Protein AF-A0A1M6CBG8-F1 (afdb_monomer_lite)

Organism: NCBI:txid1123357

pLDDT: mean 73.64, std 12.41, range [40.62, 94.19]

Foldseek 3Di:
DVVVVLVVVQVVLLLVVLLVLLLVLLLQLVVVVLVVVVVVCVVVVDDSVVSVVVSVVCSVLSSVLSVQLSVLCVVQVVVCCQVCLVVCVVVVNPVVLVSSLVSSVVSCVVRPDPPDDPVCVPPSSSSSSVSSVVSSVVSCQLLLVLAAALPPPQPCVVVVVVLVPPVPSPPDPRVLSSLVVSLSSLVVSLVSVVVCPPPPSNVSNQVSNCVRSSHHGPCVPDDNVRSVVSSCVVCVVVVVVVVVVVVPDD

Radius of gyration: 20.9 Å; chains: 1; bounding box: 48×49×64 Å

Secondary structure (DSSP, 8-state):
-HHHHHHHHHHHHHHHHHHHHHHHHHHHHHHHHHHHHHHHHHTTT--HHHHHHHHHTTHHHHHHHHHHHHHHHHHHHHHHHHHHHHHHHHTTTHHHHHHHHHHHHHHHHHS--TTS-GGGHHHHHHHHHHHHHHHHHHHHHHTTTT---TT---TTHHHHHHHTTSTTTSSSHHHHHHHHHHHHHHHHHHHHHHHHTTSTTHHHHHHHHHHSTT-S-TTTT--HHHHHHHHHHHHHHHHHHHHHHHHT--

Structure (mmCIF, N/CA/C/O backbone):
data_AF-A0A1M6CBG8-F1
#
_entry.id   AF-A0A1M6CBG8-F1
#
loop_
_atom_site.group_PDB
_atom_site.id
_atom_site.type_symbol
_atom_site.label_atom_id
_atom_site.label_alt_id
_atom_site.label_comp_id
_atom_site.label_asym_id
_atom_site.label_entity_id
_atom_site.label_seq_id
_atom_site.pdbx_PDB_ins_code
_atom_site.Cartn_x
_atom_site.Cartn_y
_atom_site.Cartn_z
_atom_site.occupancy
_atom_site.B_iso_or_equiv
_atom_site.auth_seq_id
_atom_site.auth_comp_id
_atom_site.auth_asym_id
_atom_site.auth_atom_id
_atom_site.pdbx_PDB_model_num
ATOM 1 N N . MET A 1 1 ? 2.369 -14.779 31.822 1.00 50.66 1 MET A N 1
ATOM 2 C CA . MET A 1 1 ? 3.390 -14.762 30.745 1.00 50.66 1 MET A CA 1
ATOM 3 C C . MET A 1 1 ? 2.817 -15.078 29.351 1.00 50.66 1 MET A C 1
ATOM 5 O O . MET A 1 1 ? 3.212 -14.414 28.402 1.00 50.66 1 MET A O 1
ATOM 9 N N . GLY A 1 2 ? 1.827 -15.978 29.210 1.00 55.97 2 GLY A N 1
ATOM 10 C CA . GLY A 1 2 ? 1.275 -16.403 27.903 1.00 55.97 2 GLY A CA 1
ATOM 11 C C . GLY A 1 2 ? 0.634 -15.324 27.006 1.00 55.97 2 GLY A C 1
ATOM 12 O O . GLY A 1 2 ? 0.827 -15.355 25.796 1.00 55.97 2 GLY A O 1
ATOM 13 N N . ARG A 1 3 ? -0.042 -14.306 27.565 1.00 56.44 3 ARG A N 1
ATOM 14 C CA . ARG A 1 3 ? -0.695 -13.232 26.775 1.00 56.44 3 ARG A CA 1
ATOM 15 C C . ARG A 1 3 ? 0.264 -12.330 25.981 1.00 56.44 3 ARG A C 1
ATOM 17 O O . ARG A 1 3 ? -0.151 -11.739 24.992 1.00 56.44 3 ARG A O 1
ATOM 24 N N . ARG A 1 4 ? 1.525 -12.192 26.417 1.00 57.72 4 ARG A N 1
ATOM 25 C CA . ARG A 1 4 ? 2.536 -11.391 25.696 1.00 57.72 4 ARG A CA 1
ATOM 26 C C . ARG A 1 4 ? 3.156 -12.166 24.534 1.00 57.72 4 ARG A C 1
ATOM 28 O O . ARG A 1 4 ? 3.485 -11.565 23.518 1.00 57.72 4 ARG A O 1
ATOM 35 N N . LEU A 1 5 ? 3.277 -13.488 24.663 1.00 61.31 5 LEU A N 1
ATOM 36 C CA . LEU A 1 5 ? 3.808 -14.335 23.596 1.00 61.31 5 LEU A CA 1
ATOM 37 C C . LEU A 1 5 ? 2.830 -14.397 22.414 1.00 61.31 5 LEU A C 1
ATOM 39 O O . LEU A 1 5 ? 3.232 -14.211 21.270 1.00 61.31 5 LEU A O 1
ATOM 43 N N . SER A 1 6 ? 1.530 -14.547 22.696 1.00 64.31 6 SER A N 1
ATOM 44 C CA . SER A 1 6 ? 0.487 -14.573 21.664 1.00 64.31 6 SER A CA 1
ATOM 45 C C . SER A 1 6 ? 0.381 -13.256 20.888 1.00 64.31 6 SER A C 1
ATOM 47 O O . SER A 1 6 ? 0.157 -13.275 19.682 1.00 64.31 6 SER A O 1
ATOM 49 N N . SER A 1 7 ? 0.583 -12.105 21.544 1.00 64.50 7 SER A N 1
ATOM 50 C CA . SER A 1 7 ? 0.572 -10.804 20.860 1.00 64.50 7 SER A CA 1
ATOM 51 C C . SER A 1 7 ? 1.792 -10.594 19.961 1.00 64.50 7 SER A C 1
ATOM 53 O O . SER A 1 7 ? 1.656 -10.031 18.879 1.00 64.50 7 SER A O 1
ATOM 55 N N . VAL A 1 8 ? 2.974 -11.062 20.383 1.00 69.44 8 VAL A N 1
ATOM 56 C CA . VAL A 1 8 ? 4.204 -10.942 19.582 1.00 69.44 8 VAL A CA 1
ATOM 57 C C . VAL A 1 8 ? 4.131 -11.840 18.349 1.00 69.44 8 VAL A C 1
ATOM 59 O O . VAL A 1 8 ? 4.439 -11.388 17.251 1.00 69.44 8 VAL A O 1
ATOM 62 N N . LEU A 1 9 ? 3.647 -13.075 18.498 1.00 70.94 9 LEU A N 1
ATOM 63 C CA . LEU A 1 9 ? 3.460 -13.992 17.372 1.00 70.94 9 LEU A CA 1
ATOM 64 C C . LEU A 1 9 ? 2.420 -13.471 16.370 1.00 70.94 9 LEU A C 1
ATOM 66 O O . LEU A 1 9 ? 2.658 -13.518 15.165 1.00 70.94 9 LEU A O 1
ATOM 70 N N . ALA A 1 10 ? 1.310 -12.899 16.848 1.00 68.50 10 ALA A N 1
ATOM 71 C CA . ALA A 1 10 ? 0.318 -12.268 15.979 1.00 68.50 10 ALA A CA 1
ATOM 72 C C . ALA A 1 10 ? 0.912 -11.076 15.205 1.00 68.50 10 ALA A C 1
ATOM 74 O O . ALA A 1 10 ? 0.715 -10.971 13.994 1.00 68.50 10 ALA A O 1
ATOM 75 N N . PHE A 1 11 ? 1.698 -10.223 15.869 1.00 68.75 11 PHE A N 1
ATOM 76 C CA . PHE A 1 11 ? 2.388 -9.105 15.223 1.00 68.75 11 PHE A CA 1
ATOM 77 C C . PHE A 1 11 ? 3.378 -9.576 14.148 1.00 68.75 11 PHE A C 1
ATOM 79 O O . PHE A 1 11 ? 3.341 -9.080 13.023 1.00 68.75 11 PHE A O 1
ATOM 86 N N . LEU A 1 12 ? 4.214 -10.570 14.465 1.00 73.81 12 LEU A N 1
ATOM 87 C CA . LEU A 1 12 ? 5.176 -11.142 13.520 1.00 73.81 12 LEU A CA 1
ATOM 88 C C . LEU A 1 12 ? 4.477 -11.788 12.322 1.00 73.81 12 LEU A C 1
ATOM 90 O O . LEU A 1 12 ? 4.870 -11.542 11.186 1.00 73.81 12 LEU A O 1
ATOM 94 N N . SER A 1 13 ? 3.403 -12.548 12.551 1.00 76.81 13 SER A N 1
ATOM 95 C CA . SER A 1 13 ? 2.637 -13.167 11.463 1.00 76.81 13 SER A CA 1
ATOM 96 C C . SER A 1 13 ? 2.041 -12.124 10.511 1.00 76.81 13 SER A C 1
ATOM 98 O O . SER A 1 13 ? 2.102 -12.287 9.295 1.00 76.81 13 SER A O 1
ATOM 100 N N . LEU A 1 14 ? 1.536 -11.006 11.043 1.00 75.06 14 LEU A N 1
ATOM 101 C CA . LEU A 1 14 ? 0.977 -9.925 10.238 1.00 75.06 14 LEU A CA 1
ATOM 102 C C . LEU A 1 14 ? 2.069 -9.174 9.469 1.00 75.06 14 LEU A C 1
ATOM 104 O O . LEU A 1 14 ? 1.860 -8.826 8.309 1.00 75.06 14 LEU A O 1
ATOM 108 N N . ALA A 1 15 ? 3.242 -8.976 10.076 1.00 76.38 15 ALA A N 1
ATOM 109 C CA . ALA A 1 15 ? 4.397 -8.391 9.402 1.00 76.38 15 ALA A CA 1
ATOM 110 C C . ALA A 1 15 ? 4.877 -9.267 8.234 1.00 76.38 15 ALA A C 1
ATOM 112 O O . ALA A 1 15 ? 5.087 -8.753 7.139 1.00 76.38 15 ALA A O 1
ATOM 113 N N . VAL A 1 16 ? 4.975 -10.586 8.430 1.00 83.56 16 VAL A N 1
ATOM 114 C CA . VAL A 1 16 ? 5.350 -11.536 7.369 1.00 83.56 16 VAL A CA 1
ATOM 115 C C . VAL A 1 16 ? 4.341 -11.502 6.225 1.00 83.56 16 VAL A C 1
ATOM 117 O O . VAL A 1 16 ? 4.729 -11.355 5.068 1.00 83.56 16 VAL A O 1
ATOM 120 N N . VAL A 1 17 ? 3.043 -11.564 6.533 1.00 84.12 17 VAL A N 1
ATOM 121 C CA . VAL A 1 17 ? 1.993 -11.468 5.511 1.00 84.12 17 VAL A CA 1
ATOM 122 C C . VAL A 1 17 ? 2.084 -10.139 4.756 1.00 84.12 17 VAL A C 1
ATOM 124 O O . VAL A 1 17 ? 1.987 -10.129 3.533 1.00 84.12 17 VAL A O 1
ATOM 127 N N . GLN A 1 18 ? 2.340 -9.026 5.447 1.00 82.94 18 GLN A N 1
ATOM 128 C CA . GLN A 1 18 ? 2.511 -7.726 4.798 1.00 82.94 18 GLN A CA 1
ATOM 129 C C . GLN A 1 18 ? 3.728 -7.694 3.864 1.00 82.94 18 GLN A C 1
ATOM 131 O O . GLN A 1 18 ? 3.638 -7.122 2.779 1.00 82.94 18 GLN A O 1
ATOM 136 N N . VAL A 1 19 ? 4.848 -8.312 4.251 1.00 86.88 19 VAL A N 1
ATOM 137 C CA . VAL A 1 19 ? 6.037 -8.430 3.392 1.00 86.88 19 VAL A CA 1
ATOM 138 C C . VAL A 1 19 ? 5.713 -9.245 2.143 1.00 86.88 19 VAL A C 1
ATOM 140 O O . VAL A 1 19 ? 6.031 -8.798 1.047 1.00 86.88 19 VAL A O 1
ATOM 143 N N . ILE A 1 20 ? 5.011 -10.375 2.279 1.00 88.06 20 ILE A N 1
ATOM 144 C CA . ILE A 1 20 ? 4.590 -11.208 1.139 1.00 88.06 20 ILE A CA 1
ATOM 145 C C . ILE A 1 20 ? 3.686 -10.417 0.186 1.00 88.06 20 ILE A C 1
ATOM 147 O O . ILE A 1 20 ? 3.876 -10.462 -1.028 1.00 88.06 20 ILE A O 1
ATOM 151 N N . VAL A 1 21 ? 2.729 -9.654 0.720 1.00 89.06 21 VAL A N 1
ATOM 152 C CA . VAL A 1 21 ? 1.839 -8.804 -0.086 1.00 89.06 21 VAL A CA 1
ATOM 153 C C . VAL A 1 21 ? 2.609 -7.715 -0.812 1.00 89.06 21 VAL A C 1
ATOM 155 O O . VAL A 1 21 ? 2.399 -7.517 -2.005 1.00 89.06 21 VAL A O 1
ATOM 158 N N . ASN A 1 22 ? 3.512 -7.025 -0.117 1.00 90.00 22 ASN A N 1
ATOM 159 C CA . ASN A 1 22 ? 4.343 -5.992 -0.725 1.00 90.00 22 ASN A CA 1
ATOM 160 C C . ASN A 1 22 ? 5.260 -6.587 -1.802 1.00 90.00 22 ASN A C 1
ATOM 162 O O . ASN A 1 22 ? 5.422 -5.989 -2.860 1.00 90.00 22 ASN A O 1
ATOM 166 N N . TYR A 1 23 ? 5.815 -7.775 -1.564 1.00 90.44 23 TYR A N 1
ATOM 167 C CA . TYR A 1 23 ? 6.621 -8.493 -2.544 1.00 90.44 23 TYR A CA 1
ATOM 168 C C . TYR A 1 23 ? 5.819 -8.830 -3.799 1.00 90.44 23 TYR A C 1
ATOM 170 O O . TYR A 1 23 ? 6.204 -8.429 -4.894 1.00 90.44 23 TYR A O 1
ATOM 178 N N . ALA A 1 24 ? 4.661 -9.475 -3.646 1.00 90.81 24 ALA A N 1
ATOM 179 C CA . ALA A 1 24 ? 3.788 -9.796 -4.770 1.00 90.81 24 ALA A CA 1
ATOM 180 C C . ALA A 1 24 ? 3.331 -8.533 -5.524 1.00 90.81 24 ALA A C 1
ATOM 182 O O . ALA A 1 24 ? 3.335 -8.513 -6.753 1.00 90.81 24 ALA A O 1
ATOM 183 N N . ALA A 1 25 ? 3.000 -7.456 -4.806 1.00 92.38 25 ALA A N 1
ATOM 184 C CA . ALA A 1 25 ? 2.625 -6.179 -5.404 1.00 92.38 25 ALA A CA 1
ATOM 185 C C . ALA A 1 25 ? 3.764 -5.547 -6.212 1.00 92.38 25 ALA A C 1
ATOM 187 O O . ALA A 1 25 ? 3.522 -5.031 -7.300 1.00 92.38 25 ALA A O 1
ATOM 188 N N . LEU A 1 26 ? 5.000 -5.601 -5.704 1.00 89.62 26 LEU A N 1
ATOM 189 C CA . LEU A 1 26 ? 6.167 -5.078 -6.409 1.00 89.62 26 LEU A CA 1
ATOM 190 C C . LEU A 1 26 ? 6.482 -5.902 -7.658 1.00 89.62 26 LEU A C 1
ATOM 192 O O . LEU A 1 26 ? 6.740 -5.325 -8.710 1.00 89.62 26 LEU A O 1
ATOM 196 N N . VAL A 1 27 ? 6.413 -7.233 -7.558 1.00 88.56 27 VAL A N 1
ATOM 197 C CA . VAL A 1 27 ? 6.589 -8.132 -8.707 1.00 88.56 27 VAL A CA 1
ATOM 198 C C . VAL A 1 27 ? 5.564 -7.807 -9.792 1.00 88.56 27 VAL A C 1
ATOM 200 O O . VAL A 1 27 ? 5.949 -7.622 -10.942 1.00 88.56 27 VAL A O 1
ATOM 203 N N . LEU A 1 28 ? 4.281 -7.660 -9.441 1.00 90.31 28 LEU A N 1
ATOM 204 C CA . LEU A 1 28 ? 3.237 -7.288 -10.403 1.00 90.31 28 LEU A CA 1
ATOM 205 C C . LEU A 1 28 ? 3.438 -5.883 -10.983 1.00 90.31 28 LEU A C 1
ATOM 207 O O . LEU A 1 28 ? 3.241 -5.691 -12.183 1.00 90.31 28 LEU A O 1
ATOM 211 N N . ALA A 1 29 ? 3.852 -4.911 -10.166 1.00 88.94 29 ALA A N 1
ATOM 212 C CA . ALA A 1 29 ? 4.130 -3.552 -10.625 1.00 88.94 29 ALA A CA 1
ATOM 213 C C . ALA A 1 29 ? 5.258 -3.533 -11.663 1.00 88.94 29 ALA A C 1
ATOM 215 O O . ALA A 1 29 ? 5.089 -2.977 -12.747 1.00 88.94 29 ALA A O 1
ATOM 216 N N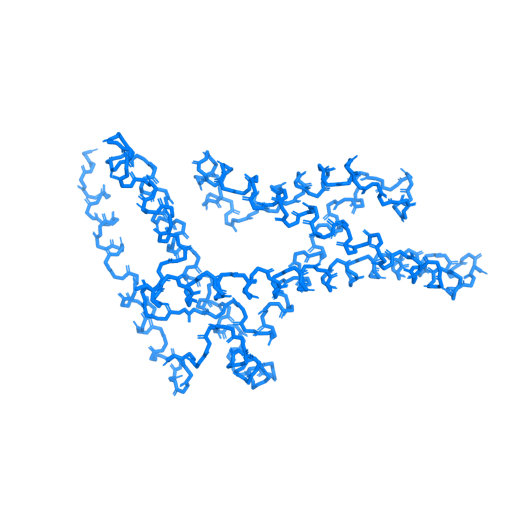 . LEU A 1 30 ? 6.377 -4.198 -11.369 1.00 83.50 30 LEU A N 1
ATOM 217 C CA . LEU A 1 30 ? 7.515 -4.284 -12.281 1.00 83.50 30 LEU A CA 1
ATOM 218 C C . LEU A 1 30 ? 7.191 -5.112 -13.520 1.00 83.50 30 LEU A C 1
ATOM 220 O O . LEU A 1 30 ? 7.524 -4.696 -14.623 1.00 83.50 30 LEU A O 1
ATOM 224 N N . PHE A 1 31 ? 6.487 -6.233 -13.367 1.00 83.50 31 PHE A N 1
ATOM 225 C CA . PHE A 1 31 ? 6.020 -7.032 -14.497 1.00 83.50 31 PHE A CA 1
ATOM 226 C C . PHE A 1 31 ? 5.126 -6.211 -15.435 1.00 83.50 31 PHE A C 1
ATOM 228 O O . PHE A 1 31 ? 5.300 -6.262 -16.647 1.00 83.50 31 PHE A O 1
ATOM 235 N N . THR A 1 32 ? 4.229 -5.388 -14.885 1.00 85.12 32 THR A N 1
ATOM 236 C CA . THR A 1 32 ? 3.381 -4.477 -15.670 1.00 85.12 32 THR A CA 1
ATOM 237 C C . THR A 1 32 ? 4.219 -3.441 -16.417 1.00 85.12 32 THR A C 1
ATOM 239 O O . THR A 1 32 ? 3.980 -3.205 -17.596 1.00 85.12 32 THR A O 1
ATOM 242 N N . ILE A 1 33 ? 5.233 -2.855 -15.775 1.00 80.81 33 ILE A N 1
ATOM 243 C CA . ILE A 1 33 ? 6.140 -1.894 -16.424 1.00 80.81 33 ILE A CA 1
ATOM 244 C C . ILE A 1 33 ? 6.938 -2.560 -17.543 1.00 80.81 33 ILE A C 1
ATOM 246 O O . ILE A 1 33 ? 7.028 -2.011 -18.638 1.00 80.81 33 ILE A O 1
ATOM 250 N N . VAL A 1 34 ? 7.474 -3.757 -17.300 1.00 77.12 34 VAL A N 1
ATOM 251 C CA . VAL A 1 34 ? 8.204 -4.530 -18.310 1.00 77.12 34 VAL A CA 1
ATOM 252 C C . VAL A 1 34 ? 7.285 -4.904 -19.470 1.00 77.12 34 VAL A C 1
ATOM 254 O O . VAL A 1 34 ? 7.700 -4.797 -20.618 1.00 77.12 34 VAL A O 1
ATOM 257 N N . LEU A 1 35 ? 6.029 -5.286 -19.219 1.00 77.00 35 LEU A N 1
ATOM 258 C CA . LEU A 1 35 ? 5.048 -5.549 -20.277 1.00 77.00 35 LEU A CA 1
ATOM 259 C C . LEU A 1 35 ? 4.715 -4.295 -21.092 1.00 77.00 35 LEU A C 1
ATOM 261 O O . LEU A 1 35 ? 4.683 -4.354 -22.317 1.00 77.00 35 LEU A O 1
ATOM 265 N N . LEU A 1 36 ? 4.510 -3.155 -20.434 1.00 77.56 36 LEU A N 1
ATOM 266 C CA . LEU A 1 36 ? 4.247 -1.887 -21.116 1.00 77.56 36 LEU A CA 1
ATOM 267 C C . LEU A 1 36 ? 5.453 -1.445 -21.962 1.00 77.56 36 LEU A C 1
ATOM 269 O O . LEU A 1 36 ? 5.283 -1.038 -23.109 1.00 77.56 36 LEU A O 1
ATOM 273 N N . GLY A 1 37 ? 6.670 -1.584 -21.431 1.00 72.25 37 GLY A N 1
ATOM 274 C CA . GLY A 1 37 ? 7.907 -1.277 -22.151 1.00 72.25 37 GLY A CA 1
ATOM 275 C C . GLY A 1 37 ? 8.205 -2.260 -23.289 1.00 72.25 37 GLY A C 1
ATOM 276 O O . GLY A 1 37 ? 8.606 -1.853 -24.375 1.00 72.25 37 GLY A O 1
ATOM 277 N N . SER A 1 38 ? 7.958 -3.555 -23.085 1.00 66.06 38 SER A N 1
ATOM 278 C CA . SER A 1 38 ? 8.149 -4.582 -24.118 1.00 66.06 38 SER A CA 1
ATOM 279 C C . SER A 1 38 ? 7.081 -4.534 -25.206 1.00 66.06 38 SER A C 1
ATOM 281 O O . SER A 1 38 ? 7.387 -4.867 -26.342 1.00 66.06 38 SER A O 1
ATOM 283 N N . GLY A 1 39 ? 5.873 -4.038 -24.921 1.00 62.06 39 GLY A N 1
ATOM 284 C CA . GLY A 1 39 ? 4.888 -3.698 -25.950 1.00 62.06 39 GLY A CA 1
ATOM 285 C C . GLY A 1 39 ? 5.411 -2.633 -26.919 1.00 62.06 39 GLY A C 1
ATOM 286 O O . GLY A 1 39 ? 5.222 -2.758 -28.126 1.00 62.06 39 GLY A O 1
ATOM 287 N N . ALA A 1 40 ? 6.153 -1.642 -26.416 1.00 60.53 40 ALA A N 1
ATOM 288 C CA . ALA A 1 40 ? 6.854 -0.676 -27.261 1.00 60.53 40 ALA A CA 1
ATOM 289 C C . ALA A 1 40 ? 8.046 -1.308 -28.012 1.00 60.53 40 ALA A C 1
ATOM 291 O O . ALA A 1 40 ? 8.285 -0.974 -29.169 1.00 60.53 40 ALA A O 1
ATOM 292 N N . ALA A 1 41 ? 8.759 -2.261 -27.400 1.00 57.97 41 ALA A N 1
ATOM 293 C CA . ALA A 1 41 ? 9.878 -2.973 -28.031 1.00 57.97 41 ALA A CA 1
ATOM 294 C C . ALA A 1 41 ? 9.452 -4.067 -29.039 1.00 57.97 41 ALA A C 1
ATOM 296 O O . ALA A 1 41 ? 10.208 -4.426 -29.939 1.00 57.97 41 ALA A O 1
ATOM 297 N N . ALA A 1 42 ? 8.230 -4.589 -28.934 1.00 57.88 42 ALA A N 1
ATOM 298 C CA . ALA A 1 42 ? 7.658 -5.520 -29.905 1.00 57.88 42 ALA A CA 1
ATOM 299 C C . ALA A 1 42 ? 7.417 -4.829 -31.258 1.00 57.88 42 ALA A C 1
ATOM 301 O O . ALA A 1 42 ? 7.560 -5.457 -32.304 1.00 57.88 42 ALA A O 1
ATOM 302 N N . ILE A 1 43 ? 7.148 -3.517 -31.243 1.00 58.84 43 ILE A N 1
ATOM 303 C CA . ILE A 1 43 ? 7.084 -2.673 -32.447 1.00 58.84 43 ILE A CA 1
ATOM 304 C C . ILE A 1 43 ? 8.468 -2.581 -33.121 1.00 58.84 43 ILE A C 1
ATOM 306 O O . ILE A 1 43 ? 8.547 -2.433 -34.337 1.00 58.84 43 ILE A O 1
ATOM 310 N N . THR A 1 44 ? 9.563 -2.728 -32.363 1.00 63.50 44 THR A N 1
ATOM 311 C CA . THR A 1 44 ? 10.951 -2.692 -32.861 1.00 63.50 44 THR A CA 1
ATOM 312 C C . THR A 1 44 ? 11.577 -4.078 -33.077 1.00 63.50 44 THR A C 1
ATOM 314 O O . THR A 1 44 ? 12.772 -4.174 -33.356 1.00 63.50 44 THR A O 1
ATOM 317 N N . GLY A 1 45 ? 10.786 -5.158 -33.004 1.00 58.28 45 GLY A N 1
ATOM 318 C CA . GLY A 1 45 ? 11.208 -6.515 -33.378 1.00 58.28 45 GLY A CA 1
ATOM 319 C C . GLY A 1 45 ? 12.040 -7.272 -32.335 1.00 58.28 45 GLY A C 1
ATOM 320 O O . GLY A 1 45 ? 12.617 -8.309 -32.661 1.00 58.28 45 GLY A O 1
ATOM 321 N N . GLN A 1 46 ? 12.113 -6.797 -31.087 1.00 59.19 46 GLN A N 1
ATOM 322 C CA . GLN A 1 46 ? 12.813 -7.512 -30.013 1.00 59.19 46 GLN A CA 1
ATOM 323 C C . GLN A 1 46 ? 11.923 -8.608 -29.387 1.00 59.19 46 GLN A C 1
ATOM 325 O O . GLN A 1 46 ? 10.749 -8.358 -29.095 1.00 59.19 46 GLN A O 1
ATOM 330 N N . PRO A 1 47 ? 12.445 -9.828 -29.147 1.00 62.41 47 PRO A N 1
ATOM 331 C CA . PRO A 1 47 ? 11.657 -10.929 -28.600 1.00 62.41 47 PRO A CA 1
ATOM 332 C C . PRO A 1 47 ? 11.328 -10.715 -27.114 1.00 62.41 47 PRO A C 1
ATOM 334 O O . PRO A 1 47 ? 12.203 -10.753 -26.256 1.00 62.41 47 PRO A O 1
ATOM 337 N N . VAL A 1 48 ? 10.036 -10.591 -26.793 1.00 63.38 48 VAL A N 1
ATOM 338 C CA . VAL A 1 48 ? 9.492 -10.369 -25.431 1.00 63.38 48 VAL A CA 1
ATOM 339 C C . VAL A 1 48 ? 9.988 -11.397 -24.396 1.00 63.38 48 VAL A C 1
ATOM 341 O O . VAL A 1 48 ? 10.144 -11.090 -23.214 1.00 63.38 48 VAL A O 1
ATOM 344 N N . TRP A 1 49 ? 10.283 -12.624 -24.830 1.00 57.72 49 TRP A N 1
ATOM 345 C CA . TRP A 1 49 ? 10.728 -13.717 -23.962 1.00 57.72 49 TRP A CA 1
ATOM 346 C C . TRP A 1 49 ? 12.086 -13.470 -23.291 1.00 57.72 49 TRP A C 1
ATOM 348 O O . TRP A 1 49 ? 12.287 -13.920 -22.162 1.00 57.72 49 TRP A O 1
ATOM 358 N N . THR A 1 50 ? 13.005 -12.730 -23.923 1.00 63.78 50 THR A N 1
ATOM 359 C CA . THR A 1 50 ? 14.317 -12.422 -23.322 1.00 63.78 50 THR A CA 1
ATOM 360 C C . THR A 1 50 ? 14.181 -11.411 -22.182 1.00 63.78 50 THR A C 1
ATOM 362 O O . THR A 1 50 ? 14.828 -11.563 -21.145 1.00 63.78 50 THR A O 1
ATOM 365 N N . SER A 1 51 ? 13.262 -10.447 -22.312 1.00 64.31 51 SER A N 1
ATOM 366 C CA . SER A 1 51 ? 12.910 -9.500 -21.246 1.00 64.31 51 SER A CA 1
ATOM 367 C C . SER A 1 51 ? 12.258 -10.194 -20.043 1.00 64.31 51 SER A C 1
ATOM 369 O O . SER A 1 51 ? 12.514 -9.824 -18.899 1.00 64.31 51 SER A O 1
ATOM 371 N N . LEU A 1 52 ? 11.455 -11.236 -20.285 1.00 63.06 52 LEU A N 1
ATOM 372 C CA . LEU A 1 52 ? 10.804 -12.023 -19.231 1.00 63.06 52 LEU A CA 1
ATOM 373 C C . LEU A 1 52 ? 11.774 -12.966 -18.503 1.00 63.06 52 LEU A C 1
ATOM 375 O O . LEU A 1 52 ? 11.723 -13.070 -17.279 1.00 63.06 52 LEU A O 1
ATOM 379 N N . ALA A 1 53 ? 12.687 -13.620 -19.226 1.00 65.69 53 ALA A N 1
ATOM 380 C CA . ALA A 1 53 ? 13.708 -14.478 -18.622 1.00 65.69 53 ALA A CA 1
ATOM 381 C C . ALA A 1 53 ? 14.681 -13.676 -17.737 1.00 65.69 53 ALA A C 1
ATOM 383 O O . ALA A 1 53 ? 15.016 -14.110 -16.634 1.00 65.69 53 ALA A O 1
ATOM 384 N N . GLY A 1 54 ? 15.063 -12.469 -18.173 1.00 67.12 54 GLY A N 1
ATOM 385 C CA . GLY A 1 54 ? 15.838 -11.529 -17.359 1.00 67.12 54 GLY A CA 1
ATOM 386 C C . GLY A 1 54 ? 15.101 -11.056 -16.102 1.00 67.12 54 GLY A C 1
ATOM 387 O O . GLY A 1 54 ? 15.742 -10.753 -15.103 1.00 67.12 54 GLY A O 1
ATOM 388 N N . ALA A 1 55 ? 13.764 -11.046 -16.099 1.00 66.00 55 ALA A N 1
ATOM 389 C CA . ALA A 1 55 ? 12.985 -10.671 -14.920 1.00 66.00 55 ALA A CA 1
ATOM 390 C C . ALA A 1 55 ? 12.995 -11.751 -13.819 1.00 66.00 55 ALA A C 1
ATOM 392 O O . ALA A 1 55 ? 12.913 -11.428 -12.633 1.00 66.00 55 ALA A O 1
ATOM 393 N N . ALA A 1 56 ? 13.133 -13.032 -14.181 1.00 69.56 56 ALA A N 1
ATOM 394 C CA . ALA A 1 56 ? 13.131 -14.135 -13.217 1.00 69.56 56 ALA A CA 1
ATOM 395 C C . ALA A 1 56 ? 14.382 -14.149 -12.317 1.00 69.56 56 ALA A C 1
ATOM 397 O O . ALA A 1 56 ? 14.286 -14.458 -11.128 1.00 69.56 56 ALA A O 1
ATOM 398 N N . SER A 1 57 ? 15.547 -13.754 -12.841 1.00 73.81 57 SER A N 1
ATOM 399 C CA . SER A 1 57 ? 16.791 -13.653 -12.058 1.00 73.81 57 SER A CA 1
ATOM 400 C C . SER A 1 57 ? 16.764 -12.521 -11.018 1.00 73.81 57 SER A C 1
ATOM 402 O O . SER A 1 57 ? 17.584 -12.494 -10.098 1.00 73.81 57 SER A O 1
ATOM 404 N N . LEU A 1 58 ? 15.787 -11.613 -11.108 1.00 76.19 58 LEU A N 1
ATOM 405 C CA . LEU A 1 58 ? 15.609 -10.497 -10.179 1.00 76.19 58 LEU A CA 1
ATOM 406 C C . LEU A 1 58 ? 14.799 -10.875 -8.942 1.00 76.19 58 LEU A C 1
ATOM 408 O O . LEU A 1 58 ? 14.836 -10.131 -7.966 1.00 76.19 58 LEU A O 1
ATOM 412 N N . LEU A 1 59 ? 14.084 -12.006 -8.942 1.00 80.50 59 LEU A N 1
ATOM 413 C CA . LEU A 1 59 ? 13.204 -12.392 -7.830 1.00 80.50 59 LEU A CA 1
ATOM 414 C C . LEU A 1 59 ? 13.902 -12.334 -6.450 1.00 80.50 59 LEU A C 1
ATOM 416 O O . LEU A 1 59 ? 13.323 -11.750 -5.530 1.00 80.50 59 LEU A O 1
ATOM 420 N N . PRO A 1 60 ? 15.156 -12.810 -6.277 1.00 83.75 60 PRO A N 1
ATOM 421 C CA . PRO A 1 60 ? 15.868 -12.676 -5.002 1.00 83.75 60 PRO A CA 1
ATOM 422 C C . PRO A 1 60 ? 16.173 -11.217 -4.625 1.00 83.75 60 PRO A C 1
ATOM 424 O O . PRO A 1 60 ? 16.048 -10.834 -3.462 1.00 83.75 60 PRO A O 1
ATOM 427 N N . HIS A 1 61 ? 16.524 -10.382 -5.607 1.00 82.88 61 HIS A N 1
ATOM 428 C CA . HIS A 1 61 ? 16.789 -8.956 -5.399 1.00 82.88 61 HIS A CA 1
ATOM 429 C C . HIS A 1 61 ? 15.510 -8.203 -5.017 1.00 82.88 61 HIS A C 1
ATOM 431 O O . HIS A 1 61 ? 15.545 -7.337 -4.146 1.00 82.88 61 HIS A O 1
ATOM 437 N N . LEU A 1 62 ? 14.365 -8.576 -5.596 1.00 84.50 62 LEU A N 1
ATOM 438 C CA . LEU A 1 62 ? 13.057 -8.027 -5.233 1.00 84.50 62 LEU A CA 1
ATOM 439 C C . LEU A 1 62 ? 12.646 -8.416 -3.811 1.00 84.50 62 LEU A C 1
ATOM 441 O O . LEU A 1 62 ? 12.056 -7.605 -3.095 1.00 84.50 62 LEU A O 1
ATOM 445 N N . LEU A 1 63 ? 12.989 -9.626 -3.365 1.00 87.25 63 LEU A N 1
ATOM 446 C CA . LEU A 1 63 ? 12.750 -10.044 -1.986 1.00 87.25 63 LEU A CA 1
ATOM 447 C C . LEU A 1 63 ? 13.554 -9.169 -1.016 1.00 87.25 63 LEU A C 1
ATOM 449 O O . LEU A 1 63 ? 12.985 -8.608 -0.080 1.00 87.25 63 LEU A O 1
ATOM 453 N N . LEU A 1 64 ? 14.851 -8.980 -1.276 1.00 88.12 64 LEU A N 1
ATOM 454 C CA . LEU A 1 64 ? 15.690 -8.090 -0.474 1.00 88.12 64 LEU A CA 1
ATOM 455 C C . LEU A 1 64 ? 15.162 -6.648 -0.497 1.00 88.12 64 LEU A C 1
ATOM 457 O O . LEU A 1 64 ? 15.005 -6.034 0.559 1.00 88.12 64 LEU A O 1
ATOM 461 N N . PHE A 1 65 ? 14.825 -6.132 -1.682 1.00 88.50 65 PHE A N 1
ATOM 462 C CA . PHE A 1 65 ? 14.265 -4.794 -1.852 1.00 88.50 65 PHE A CA 1
ATOM 463 C C . PHE A 1 65 ? 12.993 -4.618 -1.024 1.00 88.50 65 PHE A C 1
ATOM 465 O O . PHE A 1 65 ? 12.858 -3.636 -0.305 1.00 88.50 65 PHE A O 1
ATOM 472 N N . THR A 1 66 ? 12.062 -5.572 -1.071 1.00 89.06 66 THR A N 1
ATOM 473 C CA . THR A 1 66 ? 10.791 -5.480 -0.331 1.00 89.06 66 THR A CA 1
ATOM 474 C C . THR A 1 66 ? 10.975 -5.585 1.174 1.00 89.06 66 THR A C 1
ATOM 476 O O . THR A 1 66 ? 10.263 -4.907 1.917 1.00 89.06 66 THR A O 1
ATOM 479 N N . LEU A 1 67 ? 11.955 -6.360 1.638 1.00 89.12 67 LEU A N 1
ATOM 480 C CA . LEU A 1 67 ? 12.314 -6.444 3.050 1.00 89.12 67 LEU A CA 1
ATOM 481 C C . LEU A 1 67 ? 12.860 -5.097 3.545 1.00 89.12 67 LEU A C 1
ATOM 483 O O . LEU A 1 67 ? 12.347 -4.545 4.523 1.00 89.12 67 LEU A O 1
ATOM 487 N N . VAL A 1 68 ? 13.825 -4.522 2.822 1.00 90.56 68 VAL A N 1
ATOM 488 C CA . VAL A 1 68 ? 14.401 -3.203 3.127 1.00 90.56 68 VAL A CA 1
ATOM 489 C C . VAL A 1 68 ? 13.337 -2.110 3.026 1.00 90.56 68 VAL A C 1
ATOM 491 O O . VAL A 1 68 ? 13.192 -1.309 3.947 1.00 90.56 68 VAL A O 1
ATOM 494 N N . MET A 1 69 ? 12.514 -2.121 1.975 1.00 90.19 69 MET A N 1
ATOM 495 C CA . MET A 1 69 ? 11.411 -1.177 1.793 1.00 90.19 69 MET A CA 1
ATOM 496 C C . MET A 1 69 ? 10.411 -1.263 2.940 1.00 90.19 69 MET A C 1
ATOM 498 O O . MET A 1 69 ? 9.957 -0.236 3.433 1.00 90.19 69 MET A O 1
ATOM 502 N N . SER A 1 70 ? 10.049 -2.471 3.380 1.00 87.31 70 SER A N 1
ATOM 503 C CA . SER A 1 70 ? 9.104 -2.664 4.480 1.00 87.31 70 SER A CA 1
ATOM 504 C C . SER A 1 70 ? 9.674 -2.141 5.799 1.00 87.31 70 SER A C 1
ATOM 506 O O . SER A 1 70 ? 8.946 -1.520 6.577 1.00 87.31 70 SER A O 1
ATOM 508 N N . LEU A 1 71 ? 10.977 -2.329 6.031 1.00 87.75 71 LEU A N 1
ATOM 509 C CA . LEU A 1 71 ? 11.678 -1.789 7.192 1.00 87.75 71 LEU A CA 1
ATOM 510 C C . LEU A 1 71 ? 11.727 -0.254 7.159 1.00 87.75 71 LEU A C 1
ATOM 512 O O . LEU A 1 71 ? 11.308 0.396 8.118 1.00 87.75 71 LEU A O 1
ATOM 516 N N . ILE A 1 72 ? 12.170 0.329 6.040 1.00 88.50 72 ILE A N 1
ATOM 517 C CA . ILE A 1 72 ? 12.230 1.783 5.844 1.00 88.50 72 ILE A CA 1
ATOM 518 C C . ILE A 1 72 ? 10.830 2.376 5.965 1.00 88.50 72 ILE A C 1
ATOM 520 O O . ILE A 1 72 ? 10.640 3.340 6.695 1.00 88.50 72 ILE A O 1
ATOM 524 N N . ARG A 1 73 ? 9.820 1.781 5.326 1.00 87.88 73 ARG A N 1
ATOM 525 C CA . ARG A 1 73 ? 8.422 2.219 5.421 1.00 87.88 73 ARG A CA 1
ATOM 526 C C . ARG A 1 73 ? 7.943 2.232 6.867 1.00 87.88 73 ARG A C 1
ATOM 528 O O . ARG A 1 73 ? 7.315 3.204 7.273 1.00 87.88 73 ARG A O 1
ATOM 535 N N . ALA A 1 74 ? 8.227 1.190 7.648 1.00 80.69 74 ALA A N 1
ATOM 536 C CA . ALA A 1 74 ? 7.853 1.150 9.059 1.00 80.69 74 ALA A CA 1
ATOM 537 C C . ALA A 1 74 ? 8.535 2.275 9.861 1.00 80.69 74 ALA A C 1
ATOM 539 O O . ALA A 1 74 ? 7.876 2.942 10.660 1.00 80.69 74 ALA A O 1
ATOM 540 N N . LEU A 1 75 ? 9.820 2.525 9.597 1.00 82.94 75 LEU A N 1
ATOM 541 C CA . LEU A 1 75 ? 10.610 3.549 10.280 1.00 82.94 75 LEU A CA 1
ATOM 542 C C . LEU A 1 75 ? 10.226 4.978 9.872 1.00 82.94 75 LEU A C 1
ATOM 544 O O . LEU A 1 75 ? 10.194 5.861 10.718 1.00 82.94 75 LEU A O 1
ATOM 548 N N . VAL A 1 76 ? 9.929 5.205 8.593 1.00 81.62 76 VAL A N 1
ATOM 549 C CA . VAL A 1 76 ? 9.687 6.522 7.985 1.00 81.62 76 VAL A CA 1
ATOM 550 C C . VAL A 1 76 ? 8.225 6.945 8.126 1.00 81.62 76 VAL A C 1
ATOM 552 O O . VAL A 1 76 ? 7.929 8.107 8.403 1.00 81.62 76 VAL A O 1
ATOM 555 N N . ARG A 1 77 ? 7.277 6.011 8.001 1.00 75.50 77 ARG A N 1
ATOM 556 C CA . ARG A 1 77 ? 5.845 6.336 8.064 1.00 75.50 77 ARG A CA 1
ATOM 557 C C . ARG A 1 77 ? 5.426 6.827 9.446 1.00 75.50 77 ARG A C 1
ATOM 559 O O . ARG A 1 77 ? 4.623 7.752 9.531 1.00 75.50 77 ARG A O 1
ATOM 566 N N . ALA A 1 78 ? 5.974 6.245 10.513 1.00 72.12 78 ALA A N 1
ATOM 567 C CA . ALA A 1 78 ? 5.680 6.661 11.881 1.00 72.12 78 ALA A CA 1
ATOM 568 C C . ALA A 1 78 ? 5.978 8.160 12.115 1.00 72.12 78 ALA A C 1
ATOM 570 O O . ALA A 1 78 ? 5.029 8.897 12.375 1.00 72.12 78 ALA A O 1
ATOM 571 N N . PRO A 1 79 ? 7.217 8.663 11.961 1.00 75.88 79 PRO A N 1
ATOM 572 C CA . PRO A 1 79 ? 7.526 10.076 12.165 1.00 75.88 79 PRO A CA 1
ATOM 573 C C . PRO A 1 79 ? 6.817 10.981 11.153 1.00 75.88 79 PRO A C 1
ATOM 575 O O . PRO A 1 79 ? 6.356 12.059 11.523 1.00 75.88 79 PRO A O 1
ATOM 578 N N . LEU A 1 80 ? 6.646 10.555 9.898 1.00 74.38 80 LEU A N 1
ATOM 579 C CA . LEU A 1 80 ? 5.974 11.395 8.907 1.00 74.38 80 LEU A CA 1
ATOM 580 C C . LEU A 1 80 ? 4.485 11.586 9.200 1.00 74.38 80 LEU A C 1
ATOM 582 O O . LEU A 1 80 ? 3.993 12.697 9.041 1.00 74.38 80 LEU A O 1
ATOM 586 N N . ILE A 1 81 ? 3.763 10.570 9.684 1.00 69.62 81 ILE A N 1
ATOM 587 C CA . ILE A 1 81 ? 2.366 10.748 10.123 1.00 69.62 81 ILE A CA 1
ATOM 588 C C . ILE A 1 81 ? 2.296 11.711 11.312 1.00 69.62 81 ILE A C 1
ATOM 590 O O . ILE A 1 81 ? 1.370 12.518 11.401 1.00 69.62 81 ILE A O 1
ATOM 594 N N . VAL A 1 82 ? 3.281 11.656 12.210 1.00 69.44 82 VAL A N 1
ATOM 595 C CA . VAL A 1 82 ? 3.350 12.557 13.361 1.00 69.44 82 VAL A CA 1
ATOM 596 C C . VAL A 1 82 ? 3.496 14.015 12.919 1.00 69.44 82 VAL A C 1
ATOM 598 O O . VAL A 1 82 ? 2.720 14.872 13.346 1.00 69.44 82 VAL A O 1
ATOM 601 N N . VAL A 1 83 ? 4.443 14.293 12.023 1.00 74.75 83 VAL A N 1
ATOM 602 C CA . VAL A 1 83 ? 4.744 15.653 11.553 1.00 74.75 83 VAL A CA 1
ATOM 603 C C . VAL A 1 83 ? 3.675 16.153 10.573 1.00 74.75 83 VAL A C 1
ATOM 605 O O . VAL A 1 83 ? 3.091 17.226 10.753 1.00 74.75 83 VAL A O 1
ATOM 608 N N . PHE A 1 84 ? 3.363 15.347 9.559 1.00 75.12 84 PHE A N 1
ATO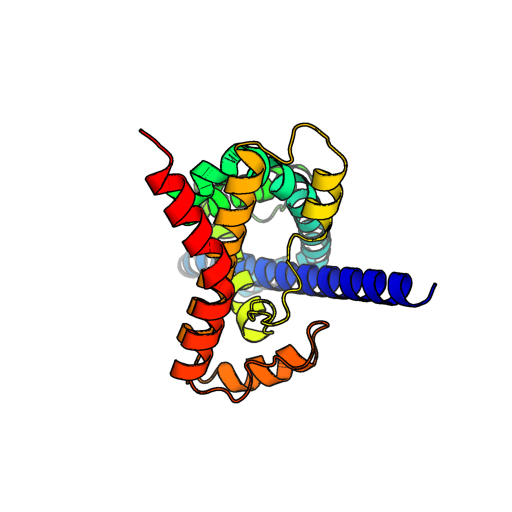M 609 C CA . PHE A 1 84 ? 2.542 15.715 8.406 1.00 75.12 84 PHE A CA 1
ATOM 610 C C . PHE A 1 84 ? 1.096 15.224 8.482 1.00 75.12 84 PHE A C 1
ATOM 612 O O . PHE A 1 84 ? 0.371 15.318 7.492 1.00 75.12 84 PHE A O 1
ATOM 619 N N . GLY A 1 85 ? 0.629 14.743 9.638 1.00 65.94 85 GLY A N 1
ATOM 620 C CA . GLY A 1 85 ? -0.739 14.245 9.799 1.00 65.94 85 GLY A CA 1
ATOM 621 C C . GLY A 1 85 ? -1.800 15.204 9.246 1.00 65.94 85 GLY A C 1
ATOM 622 O O . GLY A 1 85 ? -2.679 14.776 8.513 1.00 65.94 85 GLY A O 1
ATOM 623 N N . SER A 1 86 ? -1.665 16.518 9.467 1.00 69.31 86 SER A N 1
ATOM 624 C CA . SER A 1 86 ? -2.594 17.517 8.909 1.00 69.31 86 SER A CA 1
ATOM 625 C C . SER A 1 86 ? -2.585 17.603 7.378 1.00 69.31 86 SER A C 1
ATOM 627 O O . SER A 1 86 ? -3.626 17.843 6.773 1.00 69.31 86 SER A O 1
ATOM 629 N N . LEU A 1 87 ? -1.429 17.406 6.739 1.00 72.31 87 LEU A N 1
ATOM 630 C CA . LEU A 1 87 ? -1.293 17.394 5.279 1.00 72.31 87 LEU A CA 1
ATOM 631 C C . LEU A 1 87 ? -1.867 16.110 4.679 1.00 72.31 87 LEU A C 1
ATOM 633 O O . LEU A 1 87 ? -2.529 16.168 3.645 1.00 72.31 87 LEU A O 1
ATOM 637 N N . VAL A 1 88 ? -1.705 14.973 5.359 1.00 67.81 88 VAL A N 1
ATOM 638 C CA . VAL A 1 88 ? -2.357 13.712 4.974 1.00 67.81 88 VAL A CA 1
ATOM 639 C C . VAL A 1 88 ? -3.880 13.867 4.973 1.00 67.81 88 VAL A C 1
ATOM 641 O O . VAL A 1 88 ? -4.528 13.452 4.014 1.00 67.81 88 VAL A O 1
ATOM 644 N N . LEU A 1 89 ? -4.439 14.519 6.001 1.00 67.69 89 LEU A N 1
ATOM 645 C CA . LEU A 1 89 ? -5.878 14.789 6.093 1.00 67.69 89 LEU A CA 1
ATOM 646 C C . LEU A 1 89 ? -6.352 15.745 4.988 1.00 67.69 89 LEU A C 1
ATOM 648 O O . LEU A 1 89 ? -7.352 15.474 4.332 1.00 67.69 89 LEU A O 1
ATOM 652 N N . ARG A 1 90 ? -5.620 16.841 4.743 1.00 77.50 90 ARG A N 1
ATOM 653 C CA . ARG A 1 90 ? -5.996 17.855 3.740 1.00 77.50 90 ARG A CA 1
ATOM 654 C C . ARG A 1 90 ? -5.953 17.326 2.305 1.00 77.50 90 ARG A C 1
ATOM 656 O O . ARG A 1 90 ? -6.684 17.814 1.454 1.00 77.50 90 ARG A O 1
ATOM 663 N N . THR A 1 91 ? -5.087 16.354 2.038 1.00 81.00 91 THR A N 1
ATOM 664 C CA . THR A 1 91 ? -4.852 15.812 0.692 1.00 81.00 91 THR A CA 1
ATOM 665 C C . THR A 1 91 ? -5.578 14.492 0.432 1.00 81.00 91 THR A C 1
ATOM 667 O O . THR A 1 91 ? -5.296 13.840 -0.570 1.00 81.00 91 THR A O 1
ATOM 670 N N . PHE A 1 92 ? -6.479 14.065 1.329 1.00 69.44 92 PHE A N 1
ATOM 671 C CA . PHE A 1 92 ? -7.191 12.781 1.234 1.00 69.44 92 PHE A CA 1
ATOM 672 C C . PHE A 1 92 ? -6.258 11.579 0.992 1.00 69.44 92 PHE A C 1
ATOM 674 O O . PHE A 1 92 ? -6.591 10.642 0.274 1.00 69.44 92 PHE A O 1
ATOM 681 N N . GLY A 1 93 ? -5.062 11.597 1.589 1.00 72.69 93 GLY A N 1
ATOM 682 C CA . GLY A 1 93 ? -4.084 10.520 1.431 1.00 72.69 93 GLY A CA 1
ATOM 683 C C . GLY A 1 93 ? -3.184 10.617 0.195 1.00 72.69 93 GLY A C 1
ATOM 684 O O . GLY A 1 93 ? -2.261 9.816 0.096 1.00 72.69 93 GLY A O 1
ATOM 685 N N . LEU A 1 94 ? -3.331 11.617 -0.684 1.00 81.88 94 LEU A N 1
ATOM 686 C CA . LEU A 1 94 ? -2.373 11.838 -1.780 1.00 81.88 94 LEU A CA 1
ATOM 687 C C . LEU A 1 94 ? -0.954 12.082 -1.241 1.00 81.88 94 LEU A C 1
ATOM 689 O O . LEU A 1 94 ? 0.022 11.579 -1.791 1.00 81.88 94 LEU A O 1
ATOM 693 N N . PHE A 1 95 ? -0.826 12.770 -0.103 1.00 82.75 95 PHE A N 1
ATOM 694 C CA . PHE A 1 95 ? 0.472 12.938 0.553 1.00 82.75 95 PHE A CA 1
ATOM 695 C C . PHE A 1 95 ? 1.095 11.602 0.998 1.00 82.75 95 PHE A C 1
ATOM 697 O O . PHE A 1 95 ? 2.315 11.495 1.052 1.00 82.75 95 PHE A O 1
ATOM 704 N N . LEU A 1 96 ? 0.301 10.555 1.266 1.00 80.94 96 LEU A N 1
ATOM 705 C CA . LEU A 1 96 ? 0.847 9.221 1.556 1.00 80.94 96 LEU A CA 1
ATOM 706 C C . LEU A 1 96 ? 1.510 8.602 0.322 1.00 80.94 96 LEU A C 1
ATOM 708 O O . LEU A 1 96 ? 2.520 7.925 0.475 1.00 80.94 96 LEU A O 1
ATOM 712 N N . VAL A 1 97 ? 1.001 8.879 -0.882 1.00 87.94 97 VAL A N 1
ATOM 713 C CA . VAL A 1 97 ? 1.649 8.462 -2.136 1.00 87.94 97 VAL A CA 1
ATOM 714 C C . VAL A 1 97 ? 3.015 9.128 -2.267 1.00 87.94 97 VAL A C 1
ATOM 716 O O . VAL A 1 97 ? 3.992 8.458 -2.582 1.00 87.94 97 VAL A O 1
ATOM 719 N N . LEU A 1 98 ? 3.109 10.425 -1.950 1.00 88.62 98 LEU A N 1
ATOM 720 C CA . LEU A 1 98 ? 4.381 11.152 -1.942 1.00 88.62 98 LEU A CA 1
ATOM 721 C C . LEU A 1 98 ? 5.368 10.556 -0.925 1.00 88.62 98 LEU A C 1
ATOM 723 O O . LEU A 1 98 ? 6.536 10.353 -1.239 1.00 88.62 98 LEU A O 1
ATOM 727 N N . ILE A 1 99 ? 4.902 10.238 0.286 1.00 86.12 99 ILE A N 1
ATOM 728 C CA . ILE A 1 99 ? 5.726 9.567 1.301 1.00 86.12 99 ILE A CA 1
ATOM 729 C C . ILE A 1 99 ? 6.235 8.227 0.774 1.00 86.12 99 ILE A C 1
ATOM 731 O O . ILE A 1 99 ? 7.416 7.916 0.907 1.00 86.12 99 ILE A O 1
ATOM 735 N N . ASP A 1 100 ? 5.353 7.441 0.169 1.00 89.38 100 ASP A N 1
ATOM 736 C CA . ASP A 1 100 ? 5.698 6.128 -0.358 1.00 89.38 100 ASP A CA 1
ATOM 737 C C . ASP A 1 100 ? 6.657 6.221 -1.545 1.00 89.38 100 ASP A C 1
ATOM 739 O O . ASP A 1 100 ? 7.521 5.359 -1.695 1.00 89.38 100 ASP A O 1
ATOM 743 N N . MET A 1 101 ? 6.575 7.303 -2.318 1.00 90.75 101 MET A N 1
ATOM 744 C CA . MET A 1 101 ? 7.535 7.644 -3.358 1.00 90.75 101 MET A CA 1
ATOM 745 C C . MET A 1 101 ? 8.911 7.956 -2.771 1.00 90.75 101 MET A C 1
ATOM 747 O O . MET A 1 101 ? 9.902 7.398 -3.226 1.00 90.75 101 MET A O 1
ATOM 751 N N . VAL A 1 102 ? 8.982 8.764 -1.709 1.00 89.50 102 VAL A N 1
ATOM 752 C CA . VAL A 1 102 ? 10.239 9.037 -0.993 1.00 89.50 102 VAL A CA 1
ATOM 753 C C . VAL A 1 102 ? 10.826 7.750 -0.410 1.00 89.50 102 VAL A C 1
ATOM 755 O O . VAL A 1 102 ? 12.009 7.479 -0.591 1.00 89.50 102 VAL A O 1
ATOM 758 N N . VAL A 1 103 ? 10.009 6.920 0.245 1.00 89.81 103 VAL A N 1
ATOM 759 C CA . VAL A 1 103 ? 10.436 5.623 0.796 1.00 89.81 103 VAL A CA 1
ATOM 760 C C . VAL A 1 103 ? 10.978 4.712 -0.301 1.00 89.81 103 VAL A C 1
ATOM 762 O O . VAL A 1 103 ? 12.021 4.088 -0.110 1.00 89.81 103 VAL A O 1
ATOM 765 N N . PHE A 1 104 ? 10.298 4.639 -1.444 1.00 90.06 104 PHE A N 1
ATOM 766 C CA . PHE A 1 104 ? 10.744 3.846 -2.583 1.00 90.06 104 PHE A CA 1
ATOM 767 C C . PHE A 1 104 ? 12.084 4.352 -3.122 1.00 90.06 104 PHE A C 1
ATOM 769 O O . PHE A 1 104 ? 12.998 3.553 -3.296 1.00 90.06 104 PHE A O 1
ATOM 776 N N . THR A 1 105 ? 12.242 5.666 -3.304 1.00 88.19 105 THR A N 1
ATOM 777 C CA . THR A 1 105 ? 13.498 6.279 -3.763 1.00 88.19 105 THR A CA 1
ATOM 778 C C . THR A 1 105 ? 14.651 6.011 -2.799 1.00 88.19 105 THR A C 1
ATOM 780 O O . THR A 1 105 ? 15.729 5.614 -3.229 1.00 88.19 105 THR A O 1
ATOM 783 N N . ILE A 1 106 ? 14.427 6.164 -1.489 1.00 89.25 106 ILE A N 1
ATOM 784 C CA . ILE A 1 106 ? 15.436 5.837 -0.472 1.00 89.25 106 ILE A CA 1
ATOM 785 C C . ILE A 1 106 ? 15.793 4.349 -0.554 1.00 89.25 106 ILE A C 1
ATOM 787 O O . ILE A 1 106 ? 16.967 3.997 -0.547 1.00 89.25 106 ILE A O 1
ATOM 791 N N . THR A 1 107 ? 14.798 3.468 -0.683 1.00 89.12 107 THR A N 1
ATOM 792 C CA . THR A 1 107 ? 15.033 2.021 -0.818 1.00 89.12 107 THR A CA 1
ATOM 793 C C . THR A 1 107 ? 15.861 1.709 -2.064 1.00 89.12 107 THR A C 1
ATOM 795 O O . THR A 1 107 ? 16.815 0.944 -1.974 1.00 89.12 107 THR A O 1
ATOM 798 N N . ALA A 1 108 ? 15.547 2.333 -3.200 1.00 85.94 108 ALA A N 1
ATOM 799 C CA . ALA A 1 108 ? 16.282 2.169 -4.450 1.00 85.94 108 ALA A CA 1
ATOM 800 C C . ALA A 1 108 ? 17.732 2.663 -4.363 1.00 85.94 108 ALA A C 1
ATOM 802 O O . ALA A 1 108 ? 18.595 2.115 -5.042 1.00 85.94 108 ALA A O 1
ATOM 803 N N . ALA A 1 109 ? 18.021 3.638 -3.498 1.00 86.94 109 ALA A N 1
ATOM 804 C CA . ALA A 1 109 ? 19.392 4.056 -3.221 1.00 86.94 109 ALA A CA 1
ATOM 805 C C . ALA A 1 109 ? 20.189 3.000 -2.427 1.00 86.94 109 ALA A C 1
ATOM 807 O O . ALA A 1 109 ? 21.392 2.869 -2.633 1.00 86.94 109 ALA A O 1
ATOM 808 N N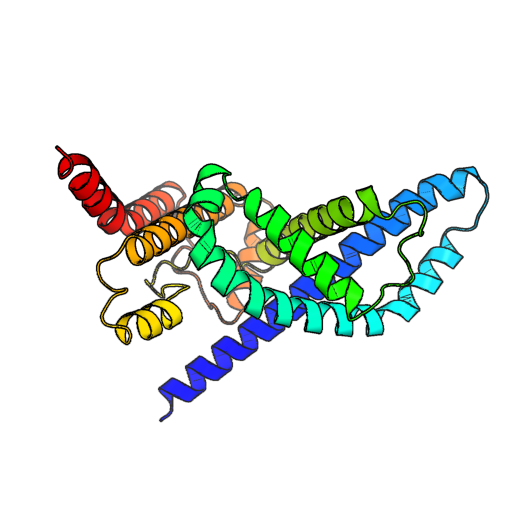 . PHE A 1 110 ? 19.537 2.233 -1.543 1.00 87.06 110 PHE A N 1
ATOM 809 C CA . PHE A 1 110 ? 20.184 1.158 -0.773 1.00 87.06 110 PHE A CA 1
ATOM 810 C C . PHE A 1 110 ? 20.271 -0.167 -1.533 1.00 87.06 110 PHE A C 1
ATOM 812 O O . PHE A 1 110 ? 21.251 -0.896 -1.394 1.00 87.06 110 PHE A O 1
ATOM 819 N N . VAL A 1 111 ? 19.236 -0.497 -2.304 1.00 86.50 111 VAL A N 1
ATOM 820 C CA . VAL A 1 111 ? 19.134 -1.725 -3.097 1.00 86.50 111 VAL A CA 1
ATOM 821 C C . VAL A 1 111 ? 18.840 -1.314 -4.541 1.00 86.50 111 VAL A C 1
ATOM 823 O O . VAL A 1 111 ? 17.669 -1.196 -4.916 1.00 86.50 111 VAL A O 1
ATOM 826 N N . PRO A 1 112 ? 19.882 -1.054 -5.354 1.00 77.62 112 PRO A N 1
ATOM 827 C CA . PRO A 1 112 ? 19.705 -0.608 -6.727 1.00 77.62 112 PRO A CA 1
ATOM 828 C C . PRO A 1 112 ? 18.983 -1.670 -7.557 1.00 77.62 112 PRO A C 1
ATOM 830 O O . PRO A 1 112 ? 19.464 -2.792 -7.712 1.00 77.62 112 PRO A O 1
ATOM 833 N N . LEU A 1 113 ? 17.827 -1.310 -8.114 1.00 70.94 113 LEU A N 1
ATOM 834 C CA . LEU A 1 113 ? 17.141 -2.120 -9.116 1.00 70.94 113 LEU A CA 1
ATOM 835 C C . LEU A 1 113 ? 17.699 -1.729 -10.486 1.00 70.94 113 LEU A C 1
ATOM 837 O O . LEU A 1 113 ? 17.352 -0.682 -11.027 1.00 70.94 113 LEU A O 1
ATOM 841 N N . THR A 1 114 ? 18.568 -2.564 -11.052 1.00 64.31 114 THR A N 1
ATOM 842 C CA . THR A 1 114 ? 19.246 -2.326 -12.344 1.00 64.31 114 THR A CA 1
ATOM 843 C C . THR A 1 114 ? 18.309 -2.325 -13.556 1.00 64.31 114 THR A C 1
ATOM 845 O O . THR A 1 114 ? 18.756 -2.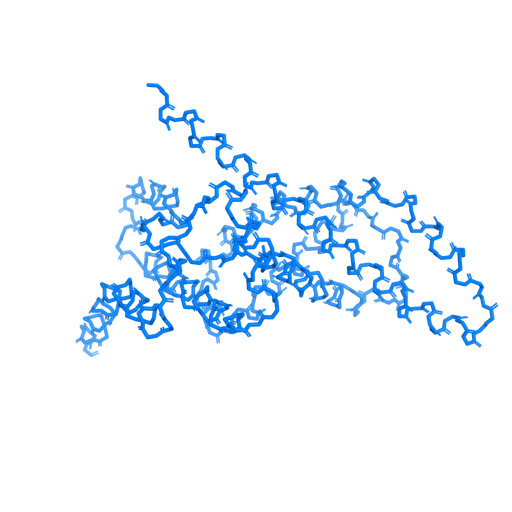132 -14.682 1.00 64.31 114 THR A O 1
ATOM 848 N N . THR A 1 115 ? 17.012 -2.548 -13.350 1.00 59.28 115 THR A N 1
ATOM 849 C CA . THR A 1 115 ? 16.030 -2.786 -14.414 1.00 59.28 115 THR A CA 1
ATOM 850 C C . THR A 1 115 ? 15.155 -1.599 -14.759 1.00 59.28 115 THR A C 1
ATOM 852 O O . THR A 1 115 ? 14.320 -1.724 -15.648 1.00 59.28 115 THR A O 1
ATOM 855 N N . LEU A 1 116 ? 15.310 -0.463 -14.075 1.00 58.00 116 LEU A N 1
ATOM 856 C CA . LEU A 1 116 ? 14.717 0.782 -14.549 1.00 58.00 116 LEU A CA 1
ATOM 857 C C . LEU A 1 116 ? 15.635 1.356 -15.638 1.00 58.00 116 LEU A C 1
ATOM 859 O O . LEU A 1 116 ? 16.792 1.656 -15.336 1.00 58.00 116 LEU A O 1
ATOM 863 N N . PRO A 1 117 ? 15.158 1.496 -16.889 1.00 56.91 117 PRO A N 1
ATOM 864 C CA . PRO A 1 117 ? 15.926 2.139 -17.943 1.00 56.91 117 PRO A CA 1
ATOM 865 C C . PRO A 1 117 ? 16.344 3.553 -17.494 1.00 56.91 117 PRO A C 1
ATOM 867 O O . PRO A 1 117 ? 15.492 4.318 -17.022 1.00 56.91 117 PRO A O 1
ATOM 870 N N . PRO A 1 118 ? 17.638 3.912 -17.573 1.00 55.09 118 PRO A N 1
ATOM 871 C CA . PRO A 1 118 ? 18.147 5.172 -17.027 1.00 55.09 118 PRO A CA 1
ATOM 872 C C . PRO A 1 118 ? 17.527 6.418 -17.684 1.00 55.09 118 PRO A C 1
ATOM 874 O O . PRO A 1 118 ? 17.410 7.460 -17.035 1.00 55.09 118 PRO A O 1
ATOM 877 N N . ASP A 1 119 ? 17.046 6.300 -18.923 1.00 57.97 119 ASP A N 1
ATOM 878 C CA . ASP A 1 119 ? 16.344 7.333 -19.694 1.00 57.97 119 ASP A CA 1
ATOM 879 C C . ASP A 1 119 ? 14.928 7.650 -19.166 1.00 57.97 119 ASP A C 1
ATOM 881 O O . ASP A 1 119 ? 14.326 8.656 -19.546 1.00 57.97 119 ASP A O 1
ATOM 885 N N . GLN A 1 120 ? 14.409 6.843 -18.234 1.00 60.28 120 GLN A N 1
ATOM 886 C CA . GLN A 1 120 ? 13.016 6.879 -17.783 1.00 60.28 120 GLN A CA 1
ATOM 887 C C . GLN A 1 120 ? 12.840 7.204 -16.289 1.00 60.28 120 GLN A C 1
ATOM 889 O O . GLN A 1 120 ? 11.735 7.156 -15.747 1.00 60.28 120 GLN A O 1
ATOM 894 N N . THR A 1 121 ? 13.926 7.568 -15.606 1.00 65.19 121 THR A N 1
ATOM 895 C CA . THR A 1 121 ? 13.999 7.656 -14.136 1.00 65.19 121 THR A CA 1
ATOM 896 C C . THR A 1 121 ? 12.989 8.635 -13.507 1.00 65.19 121 THR A C 1
ATOM 898 O O . THR A 1 121 ? 12.442 8.351 -12.440 1.00 65.19 121 THR A O 1
ATOM 901 N N . TRP A 1 122 ? 12.690 9.767 -14.159 1.00 71.44 122 TRP A N 1
ATOM 902 C CA . TRP A 1 122 ? 11.849 10.825 -13.574 1.00 71.44 122 TRP A CA 1
ATOM 903 C C . TRP A 1 122 ? 10.355 10.471 -13.498 1.00 71.44 122 TRP A C 1
ATOM 905 O O . TRP A 1 122 ? 9.695 10.859 -12.534 1.00 71.44 122 TRP A O 1
ATOM 915 N N . TRP A 1 123 ? 9.825 9.697 -14.454 1.00 77.88 123 TRP A N 1
ATOM 916 C CA . TRP A 1 123 ? 8.437 9.213 -14.413 1.00 77.88 123 TRP A CA 1
ATOM 917 C C . TRP A 1 123 ? 8.314 7.738 -14.016 1.00 77.88 123 TRP A C 1
ATOM 919 O O . TRP A 1 123 ? 7.277 7.334 -13.484 1.00 77.88 123 TRP A O 1
ATOM 929 N N . GLY A 1 124 ? 9.372 6.942 -14.188 1.00 80.44 124 GLY A N 1
ATOM 930 C CA . GLY A 1 124 ? 9.377 5.522 -13.845 1.00 80.44 124 GLY A CA 1
ATOM 931 C C . GLY A 1 124 ? 9.138 5.278 -12.357 1.00 80.44 124 GLY A C 1
ATOM 932 O O . GLY A 1 124 ? 8.322 4.429 -11.998 1.00 80.44 124 GLY A O 1
ATOM 933 N N . ILE A 1 125 ? 9.763 6.069 -11.476 1.00 84.75 125 ILE A N 1
ATOM 934 C CA . ILE A 1 125 ? 9.557 5.964 -10.022 1.00 84.75 125 ILE A CA 1
ATOM 935 C C . ILE A 1 125 ? 8.091 6.229 -9.632 1.00 84.75 125 ILE A C 1
ATOM 937 O O . ILE A 1 125 ? 7.489 5.344 -9.017 1.00 84.75 125 ILE A O 1
ATOM 941 N N . PRO A 1 126 ? 7.473 7.383 -9.971 1.00 88.44 126 PRO A N 1
ATOM 942 C CA . PRO A 1 126 ? 6.090 7.632 -9.569 1.00 88.44 126 PRO A CA 1
ATOM 943 C C . PRO A 1 126 ? 5.112 6.606 -10.155 1.00 88.44 126 PRO A C 1
ATOM 945 O O . PRO A 1 126 ? 4.236 6.140 -9.429 1.00 88.44 126 PRO A O 1
ATOM 948 N N . VAL A 1 127 ? 5.286 6.183 -11.413 1.00 88.50 127 VAL A N 1
ATOM 949 C CA . VAL A 1 127 ? 4.437 5.139 -12.017 1.00 88.50 127 VAL A CA 1
ATOM 950 C C . VAL A 1 127 ? 4.590 3.803 -11.285 1.00 88.50 127 VAL A C 1
ATOM 952 O O . VAL A 1 127 ? 3.584 3.181 -10.941 1.00 88.50 127 VAL A O 1
ATOM 955 N N . THR A 1 128 ? 5.821 3.389 -10.965 1.00 87.88 128 THR A N 1
ATOM 956 C CA . THR A 1 128 ? 6.081 2.155 -10.201 1.00 87.88 128 THR A CA 1
ATOM 957 C C . THR A 1 128 ? 5.425 2.201 -8.832 1.00 87.88 128 THR A C 1
ATOM 959 O O . THR A 1 128 ? 4.784 1.236 -8.422 1.00 87.88 128 THR A O 1
ATOM 962 N N . VAL A 1 129 ? 5.547 3.327 -8.130 1.00 90.94 129 VAL A N 1
ATOM 963 C CA . VAL A 1 129 ? 4.963 3.514 -6.799 1.00 90.94 129 VAL A CA 1
ATOM 964 C C . VAL A 1 129 ? 3.441 3.454 -6.868 1.00 90.94 129 VAL A C 1
ATOM 966 O O . VAL A 1 129 ? 2.828 2.756 -6.065 1.00 90.94 129 VAL A O 1
ATOM 969 N N . VAL A 1 130 ? 2.818 4.124 -7.839 1.00 92.06 130 VAL A N 1
ATOM 970 C CA . VAL A 1 130 ? 1.360 4.088 -8.017 1.00 92.06 130 VAL A CA 1
ATOM 971 C C . VAL A 1 130 ? 0.879 2.671 -8.331 1.00 92.06 130 VAL A C 1
ATOM 973 O O . VAL A 1 130 ? -0.044 2.191 -7.674 1.00 92.06 130 VAL A O 1
ATOM 976 N N . LEU A 1 131 ? 1.527 1.964 -9.263 1.00 91.81 131 LEU A N 1
ATOM 977 C CA . LEU A 1 131 ? 1.198 0.569 -9.572 1.00 91.81 131 LEU A CA 1
ATOM 978 C C . LEU A 1 131 ? 1.378 -0.335 -8.351 1.00 91.81 131 LEU A C 1
ATOM 980 O O . LEU A 1 131 ? 0.487 -1.119 -8.032 1.00 91.81 131 LEU A O 1
ATOM 984 N N . PHE A 1 132 ? 2.487 -0.187 -7.626 1.00 92.50 132 PHE A N 1
ATOM 985 C CA . PHE A 1 132 ? 2.736 -0.906 -6.380 1.00 92.50 132 PHE A CA 1
ATOM 986 C C . PHE A 1 132 ? 1.610 -0.674 -5.366 1.00 92.50 132 PHE A C 1
ATOM 988 O O . PHE A 1 132 ? 1.135 -1.631 -4.757 1.00 92.50 132 PHE A O 1
ATOM 995 N N . LEU A 1 133 ? 1.142 0.567 -5.196 1.00 92.06 133 LEU A N 1
ATOM 996 C CA . LEU A 1 133 ? 0.047 0.886 -4.278 1.00 92.06 133 LEU A CA 1
ATOM 997 C C . LEU A 1 133 ? -1.277 0.271 -4.726 1.00 92.06 133 LEU A C 1
ATOM 999 O O . LEU A 1 133 ? -1.992 -0.280 -3.891 1.00 92.06 133 LEU A O 1
ATOM 1003 N N . ILE A 1 134 ? -1.582 0.317 -6.023 1.00 92.56 134 ILE A N 1
ATOM 1004 C CA . ILE A 1 134 ? -2.785 -0.298 -6.593 1.00 92.56 134 ILE A CA 1
ATOM 1005 C C . ILE A 1 134 ? -2.758 -1.815 -6.380 1.00 92.56 134 ILE A C 1
ATOM 1007 O O . ILE A 1 134 ? -3.720 -2.374 -5.852 1.00 92.56 134 ILE A O 1
ATOM 1011 N N . PHE A 1 135 ? -1.655 -2.489 -6.720 1.00 94.19 135 PHE A N 1
ATOM 1012 C CA . PHE A 1 135 ? -1.527 -3.935 -6.536 1.00 94.19 135 PHE A CA 1
ATOM 1013 C C . PHE A 1 135 ? -1.503 -4.327 -5.059 1.00 94.19 135 PHE A C 1
ATOM 1015 O O . PHE A 1 135 ? -2.182 -5.276 -4.677 1.00 94.19 135 PHE A O 1
ATOM 1022 N N . SER A 1 136 ? -0.792 -3.584 -4.209 1.00 91.44 136 SER A N 1
ATOM 1023 C CA . SER A 1 136 ? -0.758 -3.831 -2.763 1.00 91.44 136 SER A CA 1
ATOM 1024 C C . SER A 1 136 ? -2.153 -3.690 -2.156 1.00 91.44 136 SER A C 1
ATOM 1026 O O . SER A 1 136 ? -2.599 -4.574 -1.423 1.00 91.44 136 SER A O 1
ATOM 1028 N N . LEU A 1 137 ? -2.897 -2.645 -2.536 1.00 89.25 137 LEU A N 1
ATOM 1029 C CA . LEU A 1 137 ? -4.287 -2.461 -2.131 1.00 89.25 137 LEU A CA 1
ATOM 1030 C C . LEU A 1 137 ? -5.172 -3.602 -2.643 1.00 89.25 137 LEU A C 1
ATOM 1032 O O . LEU A 1 137 ? -5.953 -4.149 -1.866 1.00 89.25 137 LEU A O 1
ATOM 1036 N N . GLY A 1 138 ? -5.044 -3.984 -3.914 1.00 89.69 138 GLY A N 1
ATOM 1037 C CA . GLY A 1 138 ? -5.811 -5.067 -4.527 1.00 89.69 138 GLY A CA 1
ATOM 1038 C C . GLY A 1 138 ? -5.581 -6.406 -3.827 1.00 89.69 138 GLY A C 1
ATOM 1039 O O . GLY A 1 138 ? -6.533 -7.026 -3.354 1.00 89.69 138 GLY A O 1
ATOM 1040 N N . ILE A 1 139 ? -4.321 -6.811 -3.665 1.00 90.31 139 ILE A N 1
ATOM 1041 C CA . ILE A 1 139 ? -3.941 -8.056 -2.986 1.00 90.31 139 ILE A CA 1
ATOM 1042 C C . ILE A 1 139 ? -4.399 -8.024 -1.527 1.00 90.31 139 ILE A C 1
ATOM 1044 O O . ILE A 1 139 ? -5.046 -8.963 -1.067 1.00 90.31 139 ILE A O 1
ATOM 1048 N N . ALA A 1 140 ? -4.137 -6.939 -0.793 1.00 87.00 140 ALA A N 1
ATOM 1049 C CA . ALA A 1 140 ? -4.575 -6.810 0.596 1.00 87.00 140 ALA A CA 1
ATOM 1050 C C . ALA A 1 140 ? -6.106 -6.851 0.729 1.00 87.00 140 ALA A C 1
ATOM 1052 O O . ALA A 1 140 ? -6.636 -7.372 1.714 1.00 87.00 140 ALA A O 1
ATOM 1053 N N . THR A 1 141 ? -6.828 -6.349 -0.273 1.00 86.25 141 THR A N 1
ATOM 1054 C CA . THR A 1 141 ? -8.289 -6.429 -0.340 1.00 86.25 141 THR A CA 1
ATOM 1055 C C . THR A 1 141 ? -8.749 -7.860 -0.578 1.00 86.25 141 THR A C 1
ATOM 1057 O O . THR A 1 141 ? -9.607 -8.332 0.163 1.00 86.25 141 THR A O 1
ATOM 1060 N N . VAL A 1 142 ? -8.153 -8.578 -1.533 1.00 86.75 142 VAL A N 1
ATOM 1061 C CA . VAL A 1 142 ? -8.458 -9.993 -1.809 1.00 86.75 142 VAL A CA 1
ATOM 1062 C C . VAL A 1 142 ? -8.145 -10.873 -0.598 1.00 86.75 142 VAL A C 1
ATOM 1064 O O . VAL A 1 142 ? -8.949 -11.724 -0.236 1.00 86.75 142 VAL A O 1
ATOM 1067 N N . LEU A 1 143 ? -7.030 -10.626 0.090 1.00 84.56 143 LEU A N 1
ATOM 1068 C CA . LEU A 1 143 ? -6.647 -11.352 1.303 1.00 84.56 143 LEU A CA 1
ATOM 1069 C C . LEU A 1 143 ? -7.460 -10.942 2.543 1.00 84.56 143 LEU A C 1
ATOM 1071 O O . LEU A 1 143 ? -7.352 -11.573 3.591 1.00 84.56 143 LEU A O 1
ATOM 1075 N N . GLY A 1 144 ? -8.264 -9.878 2.464 1.00 80.06 144 GLY A N 1
ATOM 1076 C CA . GLY A 1 144 ? -9.038 -9.374 3.600 1.00 80.06 144 GLY A CA 1
ATOM 1077 C C . GLY A 1 144 ? -8.202 -8.676 4.681 1.00 80.06 144 GLY A C 1
ATOM 1078 O O . GLY A 1 144 ? -8.711 -8.419 5.771 1.00 80.06 144 GLY A O 1
ATOM 1079 N N . LEU A 1 145 ? -6.956 -8.301 4.386 1.00 80.19 145 LEU A N 1
ATOM 1080 C CA . LEU A 1 145 ? -6.056 -7.592 5.306 1.00 80.19 145 LEU A CA 1
ATOM 1081 C C . LEU A 1 145 ? -6.485 -6.148 5.582 1.00 80.19 145 LEU A C 1
ATOM 1083 O O . LEU A 1 145 ? -6.015 -5.539 6.537 1.00 80.19 145 LEU A O 1
ATOM 1087 N N . ASN A 1 146 ? -7.401 -5.602 4.785 1.00 79.06 146 ASN A N 1
ATOM 1088 C CA . ASN A 1 146 ? -7.951 -4.257 4.972 1.00 79.06 146 ASN A CA 1
ATOM 1089 C C . ASN A 1 146 ? -9.340 -4.260 5.631 1.00 79.06 146 ASN A C 1
ATOM 1091 O O . ASN A 1 146 ? -10.011 -3.233 5.664 1.00 79.06 146 ASN A O 1
ATOM 1095 N N . ARG A 1 147 ? -9.794 -5.408 6.152 1.00 77.12 147 ARG A N 1
ATOM 1096 C CA . ARG A 1 147 ? -11.109 -5.520 6.796 1.00 77.12 147 ARG A CA 1
ATOM 1097 C C . ARG A 1 147 ? -11.190 -4.672 8.078 1.00 77.12 147 ARG A C 1
ATOM 1099 O O . ARG A 1 147 ? -10.260 -4.756 8.891 1.00 77.12 147 ARG A O 1
ATOM 1106 N N . PRO A 1 148 ? -12.288 -3.920 8.294 1.00 71.25 148 PRO A N 1
ATOM 1107 C CA . PRO A 1 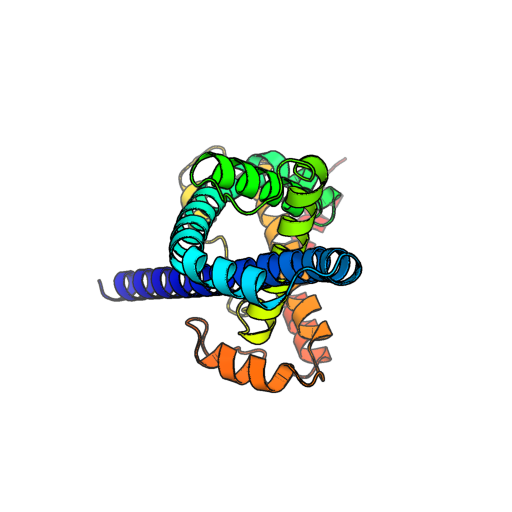148 ? -12.512 -3.205 9.545 1.00 71.25 148 PRO A CA 1
ATOM 1108 C C . PRO A 1 148 ? -12.707 -4.199 10.693 1.00 71.25 148 PRO A C 1
ATOM 1110 O O . PRO A 1 148 ? -13.393 -5.207 10.541 1.00 71.25 148 PRO A O 1
ATOM 1113 N N . LEU A 1 149 ? -12.077 -3.927 11.835 1.00 69.44 149 LEU A N 1
ATOM 1114 C CA . LEU A 1 149 ? -12.166 -4.750 13.040 1.00 69.44 149 LEU A CA 1
ATOM 1115 C C . LEU A 1 149 ? -13.081 -4.037 14.050 1.00 69.44 149 LEU A C 1
ATOM 1117 O O . LEU A 1 149 ? -12.655 -3.046 14.650 1.00 69.44 149 LEU A O 1
ATOM 1121 N N . PRO A 1 150 ? -14.326 -4.506 14.262 1.00 58.28 150 PRO A N 1
ATOM 1122 C CA . PRO A 1 150 ? -15.273 -3.838 15.153 1.00 58.28 150 PRO A CA 1
ATOM 1123 C C . PRO A 1 150 ? -14.841 -3.828 16.636 1.00 58.28 150 PRO A C 1
ATOM 1125 O O . PRO A 1 150 ? -15.248 -2.956 17.401 1.00 58.28 150 PRO A O 1
ATOM 1128 N N . ASN A 1 151 ? -13.946 -4.736 17.040 1.00 54.03 151 ASN A N 1
ATOM 1129 C CA . ASN A 1 151 ? -13.635 -5.029 18.448 1.00 54.03 151 ASN A CA 1
ATOM 1130 C C . ASN A 1 151 ? -12.687 -4.038 19.155 1.00 54.03 151 ASN A C 1
ATOM 1132 O O . ASN A 1 151 ? -12.015 -4.409 20.114 1.00 54.03 151 ASN A O 1
ATOM 1136 N N . GLY A 1 152 ? -12.587 -2.784 18.708 1.00 49.03 152 GLY A N 1
ATOM 1137 C CA . GLY A 1 152 ? -11.839 -1.747 19.435 1.00 49.03 152 GLY A CA 1
ATOM 1138 C C . GLY A 1 152 ? -10.333 -2.009 19.598 1.00 49.03 152 GLY A C 1
ATOM 1139 O O . GLY A 1 152 ? -9.668 -1.296 20.353 1.00 49.03 152 GLY A O 1
ATOM 1140 N N . ALA A 1 153 ? -9.777 -3.003 18.893 1.00 50.88 153 ALA A N 1
ATOM 1141 C CA . ALA A 1 153 ? -8.343 -3.226 18.778 1.00 50.88 153 ALA A CA 1
ATOM 1142 C C . ALA A 1 153 ? -7.755 -2.067 17.966 1.00 50.88 153 ALA A C 1
ATOM 1144 O O . ALA A 1 153 ? -7.664 -2.124 16.741 1.00 50.88 153 ALA A O 1
ATOM 1145 N N . ARG A 1 154 ? -7.445 -0.968 18.661 1.00 52.72 154 ARG A N 1
ATOM 1146 C CA . ARG A 1 154 ? -6.950 0.264 18.048 1.00 52.72 154 ARG A CA 1
ATOM 1147 C C . ARG A 1 154 ? -5.692 -0.073 17.245 1.00 52.72 154 ARG A C 1
ATOM 1149 O O . ARG A 1 154 ? -4.716 -0.514 17.858 1.00 52.72 154 ARG A O 1
ATOM 1156 N N . PRO A 1 155 ? -5.651 0.187 15.925 1.00 51.50 155 PRO A N 1
ATOM 1157 C CA . PRO A 1 155 ? -4.466 -0.065 15.099 1.00 51.50 155 PRO A CA 1
ATOM 1158 C C . PRO A 1 155 ? -3.205 0.652 15.617 1.00 51.50 155 PRO A C 1
ATOM 1160 O O . PRO A 1 155 ? -2.089 0.287 15.273 1.00 51.50 155 PRO A O 1
ATOM 1163 N N . HIS A 1 156 ? -3.392 1.658 16.480 1.00 54.03 156 HIS A N 1
ATOM 1164 C CA . HIS A 1 156 ? -2.354 2.488 17.084 1.00 54.03 156 HIS A CA 1
ATOM 1165 C C . HIS A 1 156 ? -2.251 2.302 18.613 1.00 54.03 156 HIS A C 1
ATOM 1167 O O . HIS A 1 156 ? -1.742 3.186 19.295 1.00 54.03 156 HIS A O 1
ATOM 1173 N N . ALA A 1 157 ? -2.735 1.194 19.194 1.00 57.59 157 ALA A N 1
ATOM 1174 C CA . ALA A 1 157 ? -2.681 0.959 20.647 1.00 57.59 157 ALA A CA 1
ATOM 1175 C C . ALA A 1 157 ? -1.254 1.075 21.221 1.00 57.59 157 ALA A C 1
ATOM 1177 O O . ALA A 1 157 ? -1.055 1.641 22.296 1.00 57.59 157 ALA A O 1
ATOM 1178 N N . GLU A 1 158 ? -0.258 0.605 20.467 1.00 58.25 158 GLU A N 1
ATOM 1179 C CA . GLU A 1 158 ? 1.166 0.717 20.797 1.00 58.25 158 GLU A CA 1
ATOM 1180 C C . GLU A 1 158 ? 1.619 2.186 20.865 1.00 58.25 158 GLU A C 1
ATOM 1182 O O . GLU A 1 158 ? 2.282 2.603 21.814 1.00 58.25 158 GLU A O 1
ATOM 1187 N N . ILE A 1 159 ? 1.186 2.992 19.890 1.00 58.34 159 ILE A N 1
ATOM 1188 C CA . ILE A 1 159 ? 1.477 4.426 19.804 1.00 58.34 159 ILE A CA 1
ATOM 1189 C C . ILE A 1 159 ? 0.782 5.166 20.949 1.00 58.34 159 ILE A C 1
ATOM 1191 O O . ILE A 1 159 ? 1.419 5.969 21.619 1.00 58.34 159 ILE A O 1
ATOM 1195 N N . TRP A 1 160 ? -0.470 4.830 21.275 1.00 58.28 160 TRP A N 1
ATOM 1196 C CA . TRP A 1 160 ? -1.168 5.357 22.454 1.00 58.28 160 TRP A CA 1
ATOM 1197 C C . TRP A 1 160 ? -0.454 5.006 23.768 1.00 58.28 160 TRP A C 1
ATOM 1199 O O . TRP A 1 160 ? -0.393 5.838 24.675 1.00 58.28 160 TRP A O 1
ATOM 1209 N N . ARG A 1 161 ? 0.127 3.804 23.870 1.00 64.19 161 ARG A N 1
ATOM 1210 C CA . ARG A 1 161 ? 0.922 3.374 25.031 1.00 64.19 161 ARG A CA 1
ATOM 1211 C C . ARG A 1 161 ? 2.231 4.157 25.151 1.00 64.19 161 ARG A C 1
ATOM 1213 O O . ARG A 1 161 ? 2.628 4.494 26.264 1.00 64.19 161 ARG A O 1
ATOM 1220 N N . LEU A 1 162 ? 2.876 4.463 24.025 1.00 61.88 162 LEU A N 1
ATOM 1221 C CA . LEU A 1 162 ? 4.075 5.303 23.972 1.00 61.88 162 LEU A CA 1
ATOM 1222 C C . LEU A 1 162 ? 3.751 6.775 24.277 1.00 61.88 162 LEU A C 1
ATOM 1224 O O . LEU A 1 162 ? 4.426 7.372 25.111 1.00 61.88 162 LEU A O 1
ATOM 1228 N N . LEU A 1 163 ? 2.670 7.335 23.716 1.00 60.00 163 LEU A N 1
ATOM 1229 C CA . LEU A 1 163 ? 2.181 8.682 24.056 1.00 60.00 163 LEU A CA 1
ATOM 1230 C C . LEU A 1 163 ? 1.839 8.815 25.539 1.00 60.00 163 LEU A C 1
ATOM 1232 O O . LEU A 1 163 ? 2.100 9.853 26.138 1.00 60.00 163 LEU A O 1
ATOM 1236 N N . GLY A 1 164 ? 1.241 7.778 26.133 1.00 56.59 164 GLY A N 1
ATOM 1237 C CA . GLY A 1 164 ? 0.861 7.772 27.544 1.00 56.59 164 GLY A CA 1
ATOM 1238 C C . GLY A 1 164 ? 2.046 7.937 28.499 1.00 56.59 164 GLY A C 1
ATOM 1239 O O . GLY A 1 164 ? 1.842 8.356 29.635 1.00 56.59 164 GLY A O 1
ATOM 1240 N N . ARG A 1 165 ? 3.272 7.652 28.037 1.00 67.25 165 ARG A N 1
ATOM 1241 C CA . ARG A 1 165 ? 4.510 7.807 28.812 1.00 67.25 165 ARG A CA 1
ATOM 1242 C C . ARG A 1 165 ? 5.151 9.187 28.691 1.00 67.25 165 ARG A C 1
ATOM 1244 O O . ARG A 1 165 ? 6.035 9.477 29.485 1.00 67.25 165 ARG A O 1
ATOM 1251 N N . VAL A 1 166 ? 4.729 10.029 27.743 1.00 61.56 166 VAL A N 1
ATOM 1252 C CA . VAL A 1 166 ? 5.318 11.362 27.540 1.00 61.56 166 VAL A CA 1
ATOM 1253 C C . VAL A 1 166 ? 4.359 12.441 28.069 1.00 61.56 166 VAL A C 1
ATOM 1255 O O . VAL A 1 166 ? 3.334 12.708 27.433 1.00 61.56 166 VAL A O 1
ATOM 1258 N N . PRO A 1 167 ? 4.657 13.092 29.215 1.00 49.34 167 PRO A N 1
ATOM 1259 C CA . PRO A 1 167 ? 3.701 13.949 29.929 1.00 49.34 167 PRO A CA 1
ATOM 1260 C C . PRO A 1 167 ? 3.198 15.194 29.172 1.00 49.34 167 PRO A C 1
ATOM 1262 O O . PRO A 1 167 ? 2.177 15.750 29.562 1.00 49.34 167 PRO A O 1
ATOM 1265 N N . GLY A 1 168 ? 3.832 15.613 28.069 1.00 55.19 168 GLY A N 1
ATOM 1266 C CA . GLY A 1 168 ? 3.404 16.771 27.262 1.00 55.19 168 GLY A CA 1
ATOM 1267 C C . GLY A 1 168 ? 2.518 16.448 26.047 1.00 55.19 168 GLY A C 1
ATOM 1268 O O . GLY A 1 168 ? 1.788 17.309 25.562 1.00 55.19 168 GLY A O 1
ATOM 1269 N N . LEU A 1 169 ? 2.527 15.202 25.558 1.00 53.03 169 LEU A N 1
ATOM 1270 C CA . LEU A 1 169 ? 1.857 14.818 24.301 1.00 53.03 169 LEU A CA 1
ATOM 1271 C C . LEU A 1 169 ? 0.396 14.365 24.494 1.00 53.03 169 LEU A C 1
ATOM 1273 O O . LEU A 1 169 ? -0.337 14.223 23.516 1.00 53.03 169 LEU A O 1
ATOM 1277 N N . ARG A 1 170 ? -0.063 14.183 25.744 1.00 51.59 170 ARG A N 1
ATOM 1278 C CA . ARG A 1 170 ? -1.440 13.755 26.081 1.00 51.59 170 ARG A CA 1
ATOM 1279 C C . ARG A 1 170 ? -2.524 14.797 25.772 1.00 51.59 170 ARG A C 1
ATOM 1281 O O . ARG A 1 170 ? -3.656 14.403 25.507 1.00 51.59 170 ARG A O 1
ATOM 1288 N N . ARG A 1 171 ? -2.212 16.097 25.836 1.00 54.47 171 ARG A N 1
ATOM 1289 C CA . ARG A 1 171 ? -3.190 17.205 25.711 1.00 54.47 171 ARG A CA 1
ATOM 1290 C C . ARG A 1 171 ? -3.006 18.083 24.464 1.00 54.47 171 ARG A C 1
ATOM 1292 O O . ARG A 1 171 ? -3.733 19.054 24.305 1.00 54.47 171 ARG A O 1
ATOM 1299 N N . GLY A 1 172 ? -2.040 17.772 23.601 1.00 62.50 172 GLY A N 1
ATOM 1300 C CA . GLY A 1 172 ? -1.687 18.625 22.464 1.00 62.50 172 GLY A CA 1
ATOM 1301 C C . GLY A 1 172 ? -2.391 18.274 21.150 1.00 62.50 172 GLY A C 1
ATOM 1302 O O . GLY A 1 172 ? -2.989 17.212 21.006 1.00 62.50 172 GLY A O 1
ATOM 1303 N N . TRP A 1 173 ? -2.189 19.141 20.151 1.00 64.25 173 TRP A N 1
ATOM 1304 C CA . TRP A 1 173 ? -2.460 18.957 18.711 1.00 64.25 173 TRP A CA 1
ATOM 1305 C C . TRP A 1 173 ? -2.167 17.545 18.159 1.00 64.25 173 TRP A C 1
ATOM 1307 O O . TRP A 1 173 ? -2.771 17.114 17.178 1.00 64.25 173 TRP A O 1
ATOM 1317 N N . PHE A 1 174 ? -1.248 16.817 18.792 1.00 63.91 174 PHE A N 1
ATOM 1318 C CA . PHE A 1 174 ? -0.821 15.480 18.417 1.00 63.91 174 PHE A CA 1
ATOM 1319 C C . PHE A 1 174 ? -1.862 14.377 18.673 1.00 63.91 174 PHE A C 1
ATOM 1321 O O . PHE A 1 174 ? -2.096 13.542 17.798 1.00 63.91 174 PHE A O 1
ATOM 1328 N N . SER A 1 175 ? -2.519 14.376 19.839 1.00 65.12 175 SER A N 1
ATOM 1329 C CA . SER A 1 175 ? -3.555 13.380 20.153 1.00 65.12 175 SER A CA 1
ATOM 1330 C C . SER A 1 175 ? -4.792 13.569 19.275 1.00 65.12 175 SER A C 1
ATOM 1332 O O . SER A 1 175 ? -5.418 12.594 18.863 1.00 65.12 175 SER A O 1
ATOM 1334 N N . GLU A 1 176 ? -5.084 14.818 18.918 1.00 66.50 176 GLU A N 1
ATOM 1335 C CA . GLU A 1 176 ? -6.169 15.176 18.011 1.00 66.50 176 GLU A CA 1
ATOM 1336 C C . GLU A 1 176 ? -5.896 14.700 16.576 1.00 66.50 176 GLU A C 1
ATOM 1338 O O . GLU A 1 176 ? -6.738 14.038 15.970 1.00 66.50 176 GLU A O 1
ATOM 1343 N N . ARG A 1 177 ? -4.680 14.915 16.054 1.00 66.06 177 ARG A N 1
ATOM 1344 C CA . ARG A 1 177 ? -4.276 14.422 14.723 1.00 66.06 177 ARG A CA 1
ATOM 1345 C C . ARG A 1 177 ? -4.297 12.897 14.615 1.00 66.06 177 ARG A C 1
ATOM 1347 O O . ARG A 1 177 ? -4.743 12.365 13.600 1.00 66.06 177 ARG A O 1
ATOM 1354 N N . LEU A 1 178 ? -3.843 12.190 15.653 1.00 67.06 178 LEU A N 1
ATOM 1355 C CA . LEU A 1 178 ? -3.906 10.723 15.707 1.00 67.06 178 LEU A CA 1
ATOM 1356 C C . LEU A 1 178 ? -5.343 10.207 15.723 1.00 67.06 178 LEU A C 1
ATOM 1358 O O . LEU A 1 178 ? -5.653 9.177 15.134 1.00 67.06 178 LEU A O 1
ATOM 1362 N N . ARG A 1 179 ? -6.239 10.930 16.384 1.00 69.50 179 ARG A N 1
ATOM 1363 C CA . ARG A 1 179 ? -7.642 10.549 16.443 1.00 69.50 179 ARG A CA 1
ATOM 1364 C C . ARG A 1 179 ? -8.367 10.796 15.122 1.00 69.50 179 ARG A C 1
ATOM 1366 O O . ARG A 1 179 ? -9.170 9.969 14.701 1.00 69.50 179 ARG A O 1
ATOM 1373 N N . GLN A 1 180 ? -8.055 11.897 14.447 1.00 67.88 180 GLN A N 1
ATOM 1374 C CA . GLN A 1 180 ? -8.560 12.180 13.103 1.00 67.88 180 GLN A CA 1
ATOM 1375 C C . GLN A 1 180 ? -8.064 11.142 12.084 1.00 67.88 180 GLN A C 1
ATOM 1377 O O . GLN A 1 180 ? -8.844 10.678 11.253 1.00 67.88 180 GLN A O 1
ATOM 1382 N N . SER A 1 181 ? -6.801 10.706 12.176 1.00 66.50 181 SER A N 1
ATOM 1383 C CA . SER A 1 181 ? -6.291 9.636 11.310 1.00 66.50 181 SER A CA 1
ATOM 1384 C C . SER A 1 181 ? -6.961 8.285 11.593 1.00 66.50 181 SER A C 1
ATOM 1386 O O . SER A 1 181 ? -7.233 7.533 10.659 1.00 66.50 181 SER A O 1
ATOM 1388 N N . GLU A 1 182 ? -7.299 7.982 12.850 1.00 71.44 182 GLU A N 1
ATOM 1389 C CA . GLU A 1 182 ? -8.064 6.785 13.225 1.00 71.44 182 GLU A CA 1
ATOM 1390 C C . GLU A 1 182 ? -9.474 6.790 12.608 1.00 71.44 182 GLU A C 1
ATOM 1392 O O . GLU A 1 182 ? -9.915 5.766 12.084 1.00 71.44 182 GLU A O 1
ATOM 1397 N N . VAL A 1 183 ? -10.142 7.949 12.565 1.00 72.19 183 VAL A N 1
ATOM 1398 C CA . VAL A 1 183 ? -11.439 8.115 11.883 1.00 72.19 183 VAL A CA 1
ATOM 1399 C C . VAL A 1 183 ? -11.323 7.869 10.386 1.00 72.19 183 VAL A C 1
ATOM 1401 O O . VAL A 1 183 ? -12.084 7.063 9.856 1.00 72.19 183 VAL A O 1
ATOM 1404 N N . LEU A 1 184 ? -10.370 8.511 9.704 1.00 69.81 184 LEU A N 1
ATOM 1405 C CA . LEU A 1 184 ? -10.216 8.324 8.258 1.00 69.81 184 LEU A CA 1
ATOM 1406 C C . LEU A 1 184 ? -9.845 6.886 7.894 1.00 69.81 184 LEU A C 1
ATOM 1408 O O . LEU A 1 184 ? -10.371 6.353 6.921 1.00 69.81 184 LEU A O 1
ATOM 1412 N N . ASN A 1 185 ? -8.987 6.239 8.684 1.00 73.38 185 ASN A N 1
ATOM 1413 C CA . ASN A 1 185 ? -8.649 4.832 8.477 1.00 73.38 185 ASN A CA 1
ATOM 1414 C C . ASN A 1 185 ? -9.875 3.929 8.666 1.00 73.38 185 ASN A C 1
ATOM 1416 O O . ASN A 1 185 ? -10.071 2.991 7.894 1.00 73.38 185 ASN A O 1
ATOM 1420 N N . THR A 1 186 ? -10.713 4.224 9.665 1.00 74.50 186 THR A N 1
ATOM 1421 C CA . THR A 1 186 ? -11.956 3.485 9.916 1.00 74.50 186 THR A CA 1
ATOM 1422 C C . THR A 1 186 ? -12.928 3.676 8.754 1.00 74.50 186 THR A C 1
ATOM 1424 O O . THR A 1 186 ? -13.358 2.693 8.156 1.00 74.50 186 THR A O 1
ATOM 1427 N N . LEU A 1 187 ? -13.203 4.923 8.363 1.00 77.12 187 LEU A N 1
ATOM 1428 C CA . LEU A 1 187 ? -14.054 5.249 7.217 1.00 77.12 187 LEU A CA 1
ATOM 1429 C C . LEU A 1 187 ? -13.553 4.586 5.932 1.00 77.12 187 LEU A C 1
ATOM 1431 O O . LEU A 1 187 ? -14.331 3.925 5.256 1.00 77.12 187 LEU A O 1
ATOM 1435 N N . GLY A 1 188 ? -12.258 4.687 5.623 1.00 75.62 188 GLY A N 1
ATOM 1436 C CA . GLY A 1 188 ? -11.664 4.055 4.445 1.00 75.62 188 GLY A CA 1
ATOM 1437 C C . GLY A 1 188 ? -11.824 2.533 4.441 1.00 75.62 188 GLY A C 1
ATOM 1438 O O . GLY A 1 188 ? -12.179 1.955 3.416 1.00 75.62 188 GLY A O 1
ATOM 1439 N N . ALA A 1 189 ? -11.641 1.879 5.592 1.00 79.06 189 ALA A N 1
ATOM 1440 C CA . ALA A 1 189 ? -11.834 0.436 5.718 1.00 79.06 189 ALA A CA 1
ATOM 1441 C C . ALA A 1 189 ? -13.299 0.015 5.502 1.00 79.06 189 ALA A C 1
ATOM 1443 O O . ALA A 1 189 ? -13.547 -0.989 4.833 1.00 79.06 189 ALA A O 1
ATOM 1444 N N . TYR A 1 190 ? -14.270 0.781 6.017 1.00 81.50 190 TYR A N 1
ATOM 1445 C CA . TYR A 1 190 ? -15.695 0.523 5.773 1.00 81.50 190 TYR A CA 1
ATOM 1446 C C . TYR A 1 190 ? -16.115 0.850 4.337 1.00 81.50 190 TYR A C 1
ATOM 1448 O O . TYR A 1 190 ? -16.841 0.067 3.736 1.00 81.50 190 TYR A O 1
ATOM 1456 N N . LEU A 1 191 ? -15.621 1.938 3.743 1.00 82.75 191 LEU A N 1
ATOM 1457 C CA . LEU A 1 191 ? -15.873 2.263 2.336 1.00 82.75 191 LEU A CA 1
ATOM 1458 C C . LEU A 1 191 ? -15.356 1.157 1.412 1.00 82.75 191 LEU A C 1
ATOM 1460 O O . LEU A 1 191 ? -16.064 0.737 0.503 1.00 82.75 191 LEU A O 1
ATOM 1464 N N . LEU A 1 192 ? -14.165 0.621 1.685 1.00 82.75 192 LEU A N 1
ATOM 1465 C CA . LEU A 1 192 ? -13.616 -0.522 0.955 1.00 82.75 192 LEU A CA 1
ATOM 1466 C C . LEU A 1 192 ? -14.394 -1.824 1.221 1.00 82.75 192 LEU A C 1
ATOM 1468 O O . LEU A 1 192 ? -14.462 -2.707 0.366 1.00 82.75 192 LEU A O 1
ATOM 1472 N N . GLU A 1 193 ? -14.960 -1.992 2.415 1.00 81.06 193 GLU A N 1
ATOM 1473 C CA . GLU A 1 193 ? -15.870 -3.100 2.721 1.00 81.06 193 GLU A CA 1
ATOM 1474 C C . GLU A 1 193 ? -17.169 -2.986 1.910 1.00 81.06 193 GLU A C 1
ATOM 1476 O O . GLU A 1 193 ? -17.615 -3.988 1.360 1.00 81.06 193 GLU A O 1
ATOM 1481 N N . PHE A 1 194 ? -17.732 -1.785 1.761 1.00 82.12 194 PHE A N 1
ATOM 1482 C CA . PHE A 1 194 ? -18.925 -1.542 0.944 1.00 82.12 194 PHE A CA 1
ATOM 1483 C C . PHE A 1 194 ? -18.654 -1.656 -0.555 1.00 82.12 194 PHE A C 1
ATOM 1485 O O . PHE A 1 194 ? -19.450 -2.265 -1.258 1.00 82.12 194 PHE A O 1
ATOM 1492 N N . ALA A 1 195 ? -17.523 -1.143 -1.041 1.00 83.62 195 ALA A N 1
ATOM 1493 C CA . ALA A 1 195 ? -17.150 -1.215 -2.455 1.00 83.62 195 ALA A CA 1
ATOM 1494 C C . ALA A 1 195 ? -16.971 -2.659 -2.949 1.00 83.62 195 ALA A C 1
ATOM 1496 O O . ALA A 1 195 ? -17.186 -2.957 -4.119 1.00 83.62 195 ALA A O 1
ATOM 1497 N N . VAL A 1 196 ? -16.570 -3.562 -2.051 1.00 83.38 196 VAL A N 1
ATOM 1498 C CA . VAL A 1 196 ? -16.386 -4.988 -2.355 1.00 83.38 196 VAL A CA 1
ATOM 1499 C C 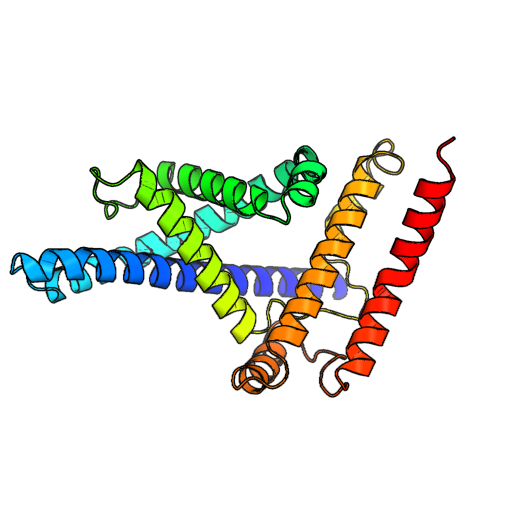. VAL A 1 196 ? -17.623 -5.810 -1.984 1.00 83.38 196 VAL A C 1
ATOM 1501 O O . VAL A 1 196 ? -17.727 -6.964 -2.407 1.00 83.38 196 VAL A O 1
ATOM 1504 N N . ALA A 1 197 ? -18.574 -5.249 -1.232 1.00 78.69 197 ALA A N 1
ATOM 1505 C CA . ALA A 1 197 ? -19.822 -5.928 -0.906 1.00 78.69 197 ALA A CA 1
ATOM 1506 C C . ALA A 1 197 ? -20.593 -6.250 -2.193 1.00 78.69 197 ALA A C 1
ATOM 1508 O O . ALA A 1 197 ? -20.708 -5.411 -3.083 1.00 78.69 197 ALA A O 1
ATOM 1509 N N . ASN A 1 198 ? -21.119 -7.472 -2.292 1.00 76.94 198 ASN A N 1
ATOM 1510 C CA . ASN A 1 198 ? -21.827 -7.990 -3.466 1.00 76.94 198 ASN A CA 1
ATOM 1511 C C . ASN A 1 198 ? -20.970 -8.146 -4.736 1.00 76.94 198 ASN A C 1
ATOM 1513 O O . ASN A 1 198 ? -21.512 -8.361 -5.818 1.00 76.94 198 ASN A O 1
ATOM 1517 N N . THR A 1 199 ? -19.640 -8.091 -4.628 1.00 84.75 199 THR A N 1
ATOM 1518 C CA . THR A 1 199 ? -18.739 -8.410 -5.748 1.00 84.75 199 THR A CA 1
ATOM 1519 C C . THR A 1 199 ? -18.292 -9.874 -5.714 1.00 84.75 199 THR A C 1
ATOM 1521 O O . THR A 1 199 ? -18.329 -10.537 -4.674 1.00 84.75 199 THR A O 1
ATOM 1524 N N . VAL A 1 200 ? -17.782 -10.381 -6.842 1.00 83.88 200 VAL A N 1
ATOM 1525 C CA . VAL A 1 200 ? -17.226 -11.748 -6.957 1.00 83.88 200 VAL A CA 1
ATOM 1526 C C . VAL A 1 200 ? -16.069 -11.987 -5.966 1.00 83.88 200 VAL A C 1
ATOM 1528 O O . VAL A 1 200 ? -15.841 -13.112 -5.522 1.00 83.88 200 VAL A O 1
ATOM 1531 N N . ILE A 1 201 ? -15.379 -10.919 -5.550 1.00 83.06 201 ILE A N 1
ATOM 1532 C CA . ILE A 1 201 ? -14.219 -10.954 -4.644 1.00 83.06 201 ILE A CA 1
ATOM 1533 C C . ILE A 1 201 ? -14.640 -11.157 -3.178 1.00 83.06 201 ILE A C 1
ATOM 1535 O O . ILE A 1 201 ? -13.831 -11.571 -2.346 1.00 83.06 201 ILE A O 1
ATOM 1539 N N . GLU A 1 202 ? -15.909 -10.932 -2.834 1.00 81.69 202 GLU A N 1
ATOM 1540 C CA . GLU A 1 202 ? -16.370 -10.963 -1.448 1.00 81.69 202 GLU A CA 1
ATOM 1541 C C . GLU A 1 202 ? -16.199 -12.337 -0.779 1.00 81.69 202 GLU A C 1
ATOM 1543 O O . GLU A 1 202 ? -15.711 -12.424 0.352 1.00 81.69 202 GLU A O 1
ATOM 1548 N N . ARG A 1 203 ? -16.568 -13.425 -1.469 1.00 82.19 203 ARG A N 1
ATOM 1549 C CA . ARG A 1 203 ? -16.473 -14.791 -0.924 1.00 82.19 203 ARG A CA 1
ATOM 1550 C C . ARG A 1 203 ? -15.015 -15.234 -0.712 1.00 82.19 203 ARG A C 1
ATOM 1552 O O . ARG A 1 203 ? -14.712 -15.630 0.420 1.00 82.19 203 ARG A O 1
ATOM 1559 N N . PRO A 1 204 ? -14.103 -15.118 -1.706 1.00 81.44 204 PRO A N 1
ATOM 1560 C CA . PRO A 1 204 ? -12.675 -15.363 -1.496 1.00 81.44 204 PRO A CA 1
ATOM 1561 C C . PRO A 1 204 ? -12.110 -14.525 -0.352 1.00 81.44 204 PRO A C 1
ATOM 1563 O O . PRO A 1 204 ? -11.438 -15.060 0.524 1.00 81.44 204 PRO A O 1
ATOM 1566 N N . ARG A 1 205 ? -12.464 -13.235 -0.289 1.00 82.44 205 ARG A N 1
ATOM 1567 C CA . ARG A 1 205 ? -12.006 -12.309 0.754 1.00 82.44 205 ARG A CA 1
ATOM 1568 C C . ARG A 1 205 ? -12.445 -12.713 2.159 1.00 82.44 205 ARG A C 1
ATOM 1570 O O . ARG A 1 205 ? -11.667 -12.560 3.100 1.00 82.44 205 ARG A O 1
ATOM 1577 N N . ARG A 1 206 ? -13.677 -13.206 2.337 1.00 80.88 206 ARG A N 1
ATOM 1578 C CA . ARG A 1 206 ? -14.157 -13.734 3.632 1.00 80.88 206 ARG A CA 1
ATOM 1579 C C . ARG A 1 206 ? -13.414 -14.998 4.026 1.00 80.88 206 ARG A C 1
ATOM 1581 O O . ARG A 1 206 ? -13.029 -15.151 5.181 1.00 80.88 206 ARG A O 1
ATOM 1588 N N . TRP A 1 207 ? -13.210 -15.902 3.074 1.00 80.69 207 TRP A N 1
ATOM 1589 C CA . TRP A 1 207 ? -12.513 -17.152 3.336 1.00 80.69 207 TRP A CA 1
ATOM 1590 C C . TRP A 1 207 ? -11.034 -16.923 3.672 1.00 80.69 207 TRP A C 1
ATOM 1592 O O . TRP A 1 207 ? -10.603 -17.345 4.742 1.00 80.69 207 TRP A O 1
ATOM 1602 N N . LEU A 1 208 ? -10.307 -16.165 2.847 1.00 80.44 208 LEU A N 1
ATOM 1603 C CA . LEU A 1 208 ? -8.903 -15.805 3.073 1.00 80.44 208 LEU A CA 1
ATOM 1604 C C . LEU A 1 208 ? -8.727 -14.992 4.357 1.00 80.44 208 LEU A C 1
ATOM 1606 O O . LEU A 1 208 ? -7.838 -15.289 5.147 1.00 80.44 208 LEU A O 1
ATOM 1610 N N . GLY A 1 209 ? -9.622 -14.036 4.627 1.00 74.56 209 GLY A N 1
ATOM 1611 C CA . GLY A 1 209 ? -9.584 -13.239 5.853 1.00 74.56 209 GLY A CA 1
ATOM 1612 C C . GLY A 1 209 ? -9.614 -14.091 7.127 1.00 74.56 209 GLY A C 1
ATOM 1613 O O . GLY A 1 209 ? -8.872 -13.791 8.059 1.00 74.56 209 GLY A O 1
ATOM 1614 N N . ARG A 1 210 ? -10.379 -15.195 7.141 1.00 76.88 210 ARG A N 1
ATOM 1615 C CA . ARG A 1 210 ? -10.410 -16.147 8.269 1.00 76.88 210 ARG A CA 1
ATOM 1616 C C . ARG A 1 210 ? -9.093 -16.897 8.476 1.00 76.88 210 ARG A C 1
ATOM 1618 O O . ARG A 1 210 ? -8.815 -17.289 9.602 1.00 76.88 210 ARG A O 1
ATOM 1625 N N . LEU A 1 211 ? -8.310 -17.092 7.414 1.00 74.00 211 LEU A N 1
ATOM 1626 C CA . LEU A 1 211 ? -6.996 -17.744 7.475 1.00 74.00 211 LEU A CA 1
ATOM 1627 C C . LEU A 1 211 ? -5.895 -16.791 7.955 1.00 74.00 211 LEU A C 1
ATOM 1629 O O . LEU A 1 211 ? -4.850 -17.236 8.423 1.00 74.00 211 LEU A O 1
ATOM 1633 N N . THR A 1 212 ? -6.109 -15.478 7.845 1.00 69.69 212 THR A N 1
ATOM 1634 C CA . THR A 1 212 ? -5.165 -14.488 8.374 1.00 69.69 212 THR A CA 1
ATOM 1635 C C . THR A 1 212 ? -5.260 -14.383 9.897 1.00 69.69 212 THR A C 1
ATOM 1637 O O . THR A 1 212 ? -6.288 -14.691 10.501 1.00 69.69 212 THR A O 1
ATOM 1640 N N . ALA A 1 213 ? -4.216 -13.840 10.532 1.00 60.56 213 ALA A N 1
ATOM 1641 C CA . ALA A 1 213 ? -4.142 -13.623 11.983 1.00 60.56 213 ALA A CA 1
ATOM 1642 C C . ALA A 1 213 ? -5.253 -12.720 12.573 1.00 60.56 213 ALA A C 1
ATOM 1644 O O . ALA A 1 213 ? -5.298 -12.514 13.785 1.00 60.56 213 ALA A O 1
ATOM 1645 N N . ARG A 1 214 ? -6.145 -12.164 11.738 1.00 63.06 214 ARG A N 1
ATOM 1646 C CA . ARG A 1 214 ? -7.315 -11.381 12.160 1.00 63.06 214 ARG A CA 1
ATOM 1647 C C . ARG A 1 214 ? -8.548 -12.230 12.494 1.00 63.06 214 ARG A C 1
ATOM 1649 O O . ARG A 1 214 ? -9.426 -11.720 13.183 1.00 63.06 214 ARG A O 1
ATOM 1656 N N . GLY A 1 215 ? -8.603 -13.496 12.070 1.00 65.62 215 GLY A N 1
ATOM 1657 C CA . GLY A 1 215 ? -9.702 -14.417 12.379 1.00 65.62 215 GLY A CA 1
ATOM 1658 C C . GLY A 1 215 ? -11.048 -14.046 11.736 1.00 65.62 215 GLY A C 1
ATOM 1659 O O . GLY A 1 215 ? -11.115 -13.280 10.773 1.00 65.62 215 GLY A O 1
ATOM 1660 N N . ALA A 1 216 ? -12.137 -14.631 12.249 1.00 64.88 216 ALA A N 1
ATOM 1661 C CA . ALA A 1 216 ? -13.497 -14.341 11.787 1.00 64.88 216 ALA A CA 1
ATOM 1662 C C . ALA A 1 216 ? -13.888 -12.892 12.114 1.00 64.88 216 ALA A C 1
ATOM 1664 O O . ALA A 1 216 ? -13.732 -12.446 13.252 1.00 64.88 216 ALA A O 1
ATOM 1665 N N . ASN A 1 217 ? -14.398 -12.152 11.124 1.00 71.44 217 ASN A N 1
ATOM 1666 C CA . ASN A 1 217 ? -14.801 -10.770 11.340 1.00 71.44 217 ASN A CA 1
ATOM 1667 C C . ASN A 1 217 ? -16.243 -10.744 11.872 1.00 71.44 217 ASN A C 1
ATOM 1669 O O . ASN A 1 217 ? -17.117 -11.298 11.212 1.00 71.44 217 ASN A O 1
ATOM 1673 N N . PRO A 1 218 ? -16.541 -10.072 13.000 1.00 70.56 218 PRO A N 1
ATOM 1674 C CA . PRO A 1 218 ? -17.916 -9.935 13.495 1.00 70.56 218 PRO A CA 1
ATOM 1675 C C . PRO A 1 218 ? -18.873 -9.227 12.521 1.00 70.56 218 PRO A C 1
ATOM 1677 O O . PRO A 1 218 ? -20.084 -9.272 12.704 1.00 70.56 218 PRO A O 1
ATOM 1680 N N . LEU A 1 219 ? -18.341 -8.567 11.486 1.00 69.31 219 LEU A N 1
ATOM 1681 C CA . LEU A 1 219 ? -19.125 -7.974 10.399 1.00 69.31 219 LEU A CA 1
ATOM 1682 C C . LEU A 1 219 ? -19.564 -8.997 9.336 1.00 69.31 219 LEU A C 1
ATOM 1684 O O . LEU A 1 219 ? -20.385 -8.667 8.475 1.00 69.31 219 LEU A O 1
ATOM 1688 N N . ASP A 1 220 ? -19.016 -10.216 9.356 1.00 70.69 220 ASP A N 1
ATOM 1689 C CA . ASP A 1 220 ? -19.376 -11.281 8.423 1.00 70.69 220 ASP A CA 1
ATOM 1690 C C . ASP A 1 220 ? -20.809 -11.760 8.729 1.00 70.69 220 ASP A C 1
ATOM 1692 O O . ASP A 1 220 ? -21.085 -12.300 9.795 1.00 70.69 220 ASP A O 1
ATOM 1696 N N . GLY A 1 221 ? -21.736 -11.553 7.786 1.00 70.50 221 GLY A N 1
ATOM 1697 C CA . GLY A 1 221 ? -23.156 -11.917 7.933 1.00 70.50 221 GLY A CA 1
ATOM 1698 C C . GLY A 1 221 ? -24.091 -10.755 8.285 1.00 70.50 221 GLY A C 1
ATOM 1699 O O . GLY A 1 221 ? -25.306 -10.917 8.208 1.00 70.50 221 GLY A O 1
ATOM 1700 N N . LEU A 1 222 ? -23.556 -9.569 8.594 1.00 77.88 222 LEU A N 1
ATOM 1701 C CA . LEU A 1 222 ? -24.368 -8.362 8.752 1.00 77.88 222 LEU A CA 1
ATOM 1702 C C . LEU A 1 222 ? -24.805 -7.806 7.390 1.00 77.88 222 LEU A C 1
ATOM 1704 O O . LEU A 1 222 ? -24.020 -7.764 6.438 1.00 77.88 222 LEU A O 1
ATOM 1708 N N . SER A 1 223 ? -26.046 -7.320 7.320 1.00 78.69 223 SER A N 1
ATOM 1709 C CA . SER A 1 223 ? -26.544 -6.562 6.169 1.00 78.69 223 SER A CA 1
ATOM 1710 C C . SER A 1 223 ? -25.806 -5.222 6.031 1.00 78.69 223 SER A C 1
ATOM 1712 O O . SER A 1 223 ? -25.269 -4.690 7.007 1.00 78.69 223 SER A O 1
ATOM 1714 N N . THR A 1 224 ? -25.780 -4.638 4.828 1.00 77.75 224 THR A N 1
ATOM 1715 C CA . THR A 1 224 ? -25.141 -3.329 4.582 1.00 77.75 224 THR A CA 1
ATOM 1716 C C . THR A 1 224 ? -25.626 -2.234 5.548 1.00 77.75 224 THR A C 1
ATOM 1718 O O . THR A 1 224 ? -24.775 -1.559 6.127 1.00 77.75 224 THR A O 1
ATOM 1721 N N . PRO A 1 225 ? -26.939 -2.094 5.841 1.00 78.19 225 PRO A N 1
ATOM 1722 C CA . PRO A 1 225 ? -27.417 -1.138 6.845 1.00 78.19 225 PRO A CA 1
ATOM 1723 C C . PRO A 1 225 ? -26.897 -1.422 8.262 1.00 78.19 225 PRO A C 1
ATOM 1725 O O . PRO A 1 225 ? -26.535 -0.495 8.985 1.00 78.19 225 PRO A O 1
ATOM 1728 N N . ALA A 1 226 ? -26.793 -2.696 8.659 1.00 79.06 226 ALA A N 1
ATOM 1729 C CA . ALA A 1 226 ? -26.238 -3.073 9.958 1.00 79.06 226 ALA A CA 1
ATOM 1730 C C . ALA A 1 226 ? -24.737 -2.746 10.057 1.00 79.06 226 ALA A C 1
ATOM 1732 O O . ALA A 1 226 ? -24.285 -2.239 11.081 1.00 79.06 226 ALA A O 1
ATOM 1733 N N . LYS A 1 227 ? -23.968 -2.939 8.976 1.00 81.44 227 LYS A N 1
ATOM 1734 C CA . LYS A 1 227 ? -22.557 -2.518 8.905 1.00 81.44 227 LYS A CA 1
ATOM 1735 C C . LYS A 1 227 ? -22.400 -0.995 9.017 1.00 81.44 227 LYS A C 1
ATOM 1737 O O . LYS A 1 227 ? -21.500 -0.536 9.715 1.00 81.44 227 LYS A O 1
ATOM 1742 N N . ILE A 1 228 ? -23.281 -0.213 8.382 1.00 79.69 228 ILE A N 1
ATOM 1743 C CA . ILE A 1 228 ? -23.300 1.258 8.509 1.00 79.69 228 ILE A CA 1
ATOM 1744 C C . ILE A 1 228 ? -23.574 1.667 9.957 1.00 79.69 228 ILE A C 1
ATOM 1746 O O . ILE A 1 228 ? -22.891 2.543 10.482 1.00 79.69 228 ILE A O 1
ATOM 1750 N N . ARG A 1 229 ? -24.523 1.009 10.632 1.00 81.44 229 ARG A N 1
ATOM 1751 C CA . ARG A 1 229 ? -24.797 1.264 12.051 1.00 81.44 229 ARG A CA 1
ATOM 1752 C C . ARG A 1 229 ? -23.560 1.024 12.917 1.00 81.44 229 ARG A C 1
ATOM 1754 O O . ARG A 1 229 ? -23.196 1.906 13.685 1.00 81.44 229 ARG A O 1
ATOM 1761 N N . VAL A 1 230 ? -22.880 -0.112 12.748 1.00 80.62 230 VAL A N 1
ATOM 1762 C CA . VAL A 1 230 ? -21.646 -0.415 13.498 1.00 80.62 230 VAL A CA 1
ATOM 1763 C C . VAL A 1 230 ? -20.552 0.617 13.203 1.00 80.62 230 VAL A C 1
ATOM 1765 O O . VAL A 1 230 ? -19.881 1.080 14.123 1.00 80.62 230 VAL A O 1
ATOM 1768 N N . MET A 1 231 ? -20.402 1.044 11.945 1.00 80.06 231 MET A N 1
ATOM 1769 C CA . MET A 1 231 ? -19.483 2.126 11.580 1.00 80.06 231 MET A CA 1
ATOM 1770 C C . MET A 1 231 ? -19.812 3.424 12.335 1.00 80.06 231 MET A C 1
ATOM 1772 O O . MET A 1 231 ? -18.920 4.032 12.923 1.00 80.06 231 MET A O 1
ATOM 1776 N N . LEU A 1 232 ? -21.082 3.839 12.359 1.00 78.31 232 LEU A N 1
ATOM 1777 C CA . LEU A 1 232 ? -21.521 5.044 13.069 1.00 78.31 232 LEU A CA 1
ATOM 1778 C C . LEU A 1 232 ? -21.334 4.926 14.586 1.00 78.31 232 LEU A C 1
ATOM 1780 O O . LEU A 1 232 ? -20.904 5.888 15.216 1.00 78.31 232 LEU A O 1
ATOM 1784 N N . GLU A 1 233 ? -21.580 3.754 15.172 1.00 80.00 233 GLU A N 1
ATOM 1785 C CA . GLU A 1 233 ? -21.345 3.491 16.596 1.00 80.00 233 GLU A CA 1
ATOM 1786 C C . GLU A 1 233 ? -19.852 3.592 16.953 1.00 80.00 233 GLU A C 1
ATOM 1788 O O . GLU A 1 233 ? -19.496 4.201 17.963 1.00 80.00 233 GLU A O 1
ATOM 1793 N N . GLN A 1 234 ? -18.956 3.083 16.098 1.00 74.00 234 GLN A N 1
ATOM 1794 C CA . GLN A 1 234 ? -17.507 3.222 16.292 1.00 74.00 234 GLN A CA 1
ATOM 1795 C C . GLN A 1 234 ? -17.021 4.666 16.152 1.00 74.00 234 GLN A C 1
ATOM 1797 O O . GLN A 1 234 ? -16.087 5.090 16.839 1.00 74.00 234 GLN A O 1
ATOM 1802 N N . LEU A 1 235 ? -17.649 5.430 15.262 1.00 70.50 235 LEU A N 1
ATOM 1803 C CA . LEU A 1 235 ? -17.305 6.825 15.027 1.00 70.50 235 LEU A CA 1
ATOM 1804 C C . LEU A 1 235 ? -17.952 7.780 16.046 1.00 70.50 235 LEU A C 1
ATOM 1806 O O . LEU A 1 235 ? -17.416 8.865 16.285 1.00 70.50 235 LEU A O 1
ATOM 1810 N N . GLY A 1 236 ? -19.054 7.378 16.684 1.00 63.28 236 GLY A N 1
ATOM 1811 C CA . GLY A 1 236 ? -19.866 8.187 17.600 1.00 63.28 236 GLY A CA 1
ATOM 1812 C C . GLY A 1 236 ? -19.071 8.879 18.715 1.00 63.28 236 GLY A C 1
ATOM 1813 O O . GLY A 1 236 ? -19.124 10.108 18.815 1.00 63.28 236 GLY A O 1
ATOM 1814 N N . PRO A 1 237 ? -18.243 8.165 19.505 1.00 65.56 237 PRO A N 1
ATOM 1815 C CA . PRO A 1 237 ? -17.414 8.781 20.545 1.00 65.56 237 PRO A CA 1
ATOM 1816 C C . PRO A 1 237 ? -16.424 9.821 20.003 1.00 65.56 237 PRO A C 1
ATOM 1818 O O . PRO A 1 237 ? -15.968 10.700 20.742 1.00 65.56 237 PRO A O 1
ATOM 1821 N N . THR A 1 238 ? -16.058 9.718 18.723 1.00 59.53 238 THR A N 1
ATOM 1822 C CA . THR A 1 238 ? -15.108 10.609 18.054 1.00 59.53 238 THR A CA 1
ATOM 1823 C C . THR A 1 238 ? -15.765 11.850 17.481 1.00 59.53 238 THR A C 1
ATOM 1825 O O . THR A 1 238 ? -15.275 12.946 17.756 1.00 59.53 238 THR A O 1
ATOM 1828 N N . TYR A 1 239 ? -16.920 11.709 16.833 1.00 56.53 239 TYR A N 1
ATOM 1829 C CA . TYR A 1 239 ? -17.716 12.847 16.375 1.00 56.53 239 TYR A CA 1
ATOM 1830 C C . TYR A 1 239 ? -18.228 13.718 17.522 1.00 56.53 239 TYR A C 1
ATOM 1832 O O . TYR A 1 239 ? -18.129 14.937 17.425 1.00 56.53 239 TYR A O 1
ATOM 1840 N N . VAL A 1 240 ? -18.680 13.132 18.639 1.00 60.19 240 VAL A N 1
ATOM 1841 C CA . VAL A 1 240 ? -19.153 13.913 19.802 1.00 60.19 240 VAL A CA 1
ATOM 1842 C C . VAL A 1 240 ? -18.056 14.835 20.333 1.00 60.19 240 VAL A C 1
ATOM 1844 O O . VAL A 1 240 ? -18.297 16.009 20.598 1.00 60.19 240 VAL A O 1
ATOM 1847 N N . LYS A 1 241 ? -16.819 14.343 20.432 1.00 54.78 241 LYS A N 1
ATOM 1848 C CA . LYS A 1 241 ? -15.705 15.168 20.912 1.00 54.78 241 LYS A CA 1
ATOM 1849 C C . LYS A 1 241 ? -15.199 16.168 19.865 1.00 54.78 241 LYS A C 1
ATOM 1851 O O . LYS A 1 241 ? -14.730 17.227 20.255 1.00 54.78 241 LYS A O 1
ATOM 1856 N N . LEU A 1 242 ? -15.291 15.857 18.569 1.00 51.53 242 LEU A N 1
ATOM 1857 C CA . LEU A 1 242 ? -15.007 16.827 17.501 1.00 51.53 242 LEU A CA 1
ATOM 1858 C C . LEU A 1 242 ? -16.031 17.969 17.510 1.00 51.53 242 LEU A C 1
ATOM 1860 O O . LEU A 1 242 ? -15.642 19.127 17.417 1.00 51.53 242 LEU A O 1
ATOM 1864 N N . GLY A 1 243 ? -17.315 17.653 17.703 1.00 50.69 243 GLY A N 1
ATOM 1865 C CA . GLY A 1 243 ? -18.380 18.644 17.864 1.00 50.69 243 GLY A CA 1
ATOM 1866 C C . GLY A 1 243 ? -18.166 19.522 19.096 1.00 50.69 243 GLY A C 1
ATOM 1867 O O . GLY A 1 243 ? -18.243 20.740 19.000 1.00 50.69 243 GLY A O 1
ATOM 1868 N N . GLN A 1 244 ? -17.790 18.922 20.228 1.00 54.16 244 GLN A N 1
ATOM 1869 C CA . GLN A 1 244 ? -17.446 19.666 21.444 1.00 54.16 244 GLN A CA 1
ATOM 1870 C C . GLN A 1 244 ? -16.223 20.579 21.260 1.00 54.16 244 GLN A C 1
ATOM 1872 O O . GLN A 1 244 ? -16.225 21.680 21.793 1.00 54.16 244 GLN A O 1
ATOM 1877 N N . LEU A 1 245 ? -15.210 20.171 20.486 1.00 53.47 245 LEU A N 1
ATOM 1878 C CA . LEU A 1 245 ? -14.026 20.994 20.189 1.00 53.47 245 LEU A CA 1
ATOM 1879 C C . LEU A 1 245 ? -14.291 22.105 19.161 1.00 53.47 245 LEU A C 1
ATOM 1881 O O . LEU A 1 245 ? -13.663 23.160 19.230 1.00 53.47 245 LEU A O 1
ATOM 1885 N N . ALA A 1 246 ? -15.195 21.875 18.205 1.00 49.91 246 ALA A N 1
ATOM 1886 C CA . ALA A 1 246 ? -15.626 22.891 17.247 1.00 49.91 246 ALA A CA 1
ATOM 1887 C C . ALA A 1 246 ? -16.494 23.966 17.920 1.00 49.91 246 ALA A C 1
ATOM 1889 O O . ALA A 1 246 ? -16.361 25.140 17.597 1.00 49.91 246 ALA A O 1
ATOM 1890 N N . LEU A 1 247 ? -17.326 23.565 18.889 1.00 47.53 247 LEU A N 1
ATOM 1891 C CA . LEU A 1 247 ? -18.159 24.462 19.697 1.00 47.53 247 LEU A CA 1
ATOM 1892 C C . LEU A 1 247 ? -17.395 25.143 20.846 1.00 47.53 247 LEU A C 1
ATOM 1894 O O . LEU A 1 247 ? -17.870 26.144 21.367 1.00 47.53 247 LEU A O 1
ATOM 1898 N N . SER A 1 248 ? -16.229 24.628 21.259 1.00 46.03 248 SER A N 1
ATOM 1899 C CA . SER A 1 248 ? -15.424 25.218 22.343 1.00 46.03 248 SER A CA 1
ATOM 1900 C C . SER A 1 248 ? -14.398 26.252 21.873 1.00 46.03 248 SER A C 1
ATOM 1902 O O . SER A 1 248 ? -13.534 26.643 22.660 1.00 46.03 248 SER A O 1
ATOM 1904 N N . ARG A 1 249 ? -14.411 26.641 20.595 1.00 40.62 249 ARG A N 1
ATOM 1905 C CA . ARG A 1 249 ? -13.617 27.773 20.109 1.00 40.62 249 ARG A CA 1
ATOM 1906 C C . ARG A 1 249 ? -14.519 29.013 20.077 1.00 40.62 249 ARG A C 1
ATOM 1908 O O . ARG A 1 249 ? -15.552 28.928 19.418 1.00 40.62 249 ARG A O 1
ATOM 1915 N N . PRO A 1 250 ? -14.179 30.097 20.799 1.00 45.22 250 PRO A N 1
ATOM 1916 C CA . PRO A 1 250 ? -14.836 31.388 20.617 1.00 45.22 250 PRO A CA 1
ATOM 1917 C C . PRO A 1 250 ? -14.542 31.970 19.230 1.00 45.22 250 PRO A C 1
ATOM 1919 O O . PRO A 1 250 ? -13.475 31.632 18.658 1.00 45.22 250 PRO A O 1
#

Sequence (250 aa):
MGRRLSSVLAFLSLAVVQVIVNYAALVLALFTIVLLGSGAAAITGQPVWTSLAGAASLLPHLLLFTLVMSLIRALVRAPLIVVFGSLVLRTFGLFLVLIDMVVFTITAAFVPLTTLPPDQTWWGIPVTVVLFLIFSLGIATVLGLNRPLPNGARPHAEIWRLLGRVPGLRRGWFSERLRQSEVLNTLGAYLLEFAVANTVIERPRRWLGRLTARGANPLDGLSTPAKIRVMLEQLGPTYVKLGQLALSRP